Protein AF-A0A427U176-F1 (afdb_monomer_lite)

Foldseek 3Di:
DPDPPPLVVLLVVLVVLVVVVVDDPVVVVVCCVPPVQDPVNSVVVNPDDLVVSVVVCVVVVSCPNNVQSSCVVVLLDDDPVCLLQLQLPNDPVRCCVAPVDDPVSVVSNNVVHDYDPQSPDQAQDPVCVVVLQVLLCVQQNWDDQPPDPDIGRNLVSDHPVSLSVSCVVSVYHSNRSVVVSVVVVVRD

Radius of gyration: 23.86 Å; chains: 1; bounding box: 67×42×60 Å

Structure (mmCIF, N/CA/C/O backbone):
data_AF-A0A427U176-F1
#
_entry.id   AF-A0A427U176-F1
#
loop_
_atom_site.group_PDB
_atom_site.id
_atom_site.type_symbol
_atom_site.label_atom_id
_atom_site.label_alt_id
_atom_site.label_comp_id
_atom_site.label_asym_id
_atom_site.label_entity_id
_atom_site.label_seq_id
_atom_site.pdbx_PDB_ins_code
_atom_site.Cartn_x
_atom_site.Cartn_y
_atom_site.Cartn_z
_atom_site.occupancy
_atom_site.B_iso_or_equiv
_atom_site.auth_seq_id
_atom_site.auth_comp_id
_atom_site.auth_asym_id
_atom_site.auth_atom_id
_atom_site.pdbx_PDB_model_num
ATOM 1 N N . MET A 1 1 ? -39.854 -3.676 27.783 1.00 37.25 1 MET A N 1
ATOM 2 C CA . MET A 1 1 ? -38.501 -3.077 27.834 1.00 37.25 1 MET A CA 1
ATOM 3 C C . MET A 1 1 ? -37.756 -3.552 26.599 1.00 37.25 1 MET A C 1
ATOM 5 O O . MET A 1 1 ? -37.573 -4.757 26.470 1.00 37.25 1 MET A O 1
ATOM 9 N N . SER A 1 2 ? -37.446 -2.668 25.643 1.00 43.00 2 SER A N 1
ATOM 10 C CA . SER A 1 2 ? -36.648 -3.071 24.479 1.00 43.00 2 SER A CA 1
ATOM 11 C C . SER A 1 2 ? -35.235 -3.412 24.953 1.00 43.00 2 SER A C 1
ATOM 13 O O . SER A 1 2 ? -34.696 -2.737 25.831 1.00 43.00 2 SER A O 1
ATOM 15 N N . LYS A 1 3 ? -34.655 -4.497 24.424 1.00 46.19 3 LYS A N 1
ATOM 16 C CA . LYS A 1 3 ? -33.227 -4.784 24.596 1.00 46.19 3 LYS A CA 1
ATOM 17 C C . LYS A 1 3 ? -32.473 -3.552 24.107 1.00 46.19 3 LYS A C 1
ATOM 19 O O . LYS A 1 3 ? -32.551 -3.230 22.925 1.00 46.19 3 LYS A O 1
ATOM 24 N N . ILE A 1 4 ? -31.827 -2.839 25.024 1.00 50.31 4 ILE A N 1
ATOM 25 C CA . ILE A 1 4 ? -30.940 -1.742 24.660 1.00 50.31 4 ILE A CA 1
ATOM 26 C C . ILE A 1 4 ? -29.832 -2.363 23.820 1.00 50.31 4 ILE A C 1
ATOM 28 O O . ILE A 1 4 ? -29.164 -3.302 24.256 1.00 50.31 4 ILE A O 1
ATOM 32 N N . ASP A 1 5 ? -29.714 -1.885 22.589 1.00 63.50 5 ASP A N 1
ATOM 33 C CA . ASP A 1 5 ? -28.653 -2.288 21.688 1.00 63.50 5 ASP A CA 1
ATOM 34 C C . ASP A 1 5 ? -27.350 -1.658 22.192 1.00 63.50 5 ASP A C 1
ATOM 36 O O . ASP A 1 5 ? -27.123 -0.451 22.071 1.00 63.50 5 ASP A O 1
ATOM 40 N N . ILE A 1 6 ? -26.540 -2.490 22.843 1.00 53.56 6 ILE A N 1
ATOM 41 C CA . ILE A 1 6 ? -25.278 -2.114 23.484 1.00 53.56 6 ILE A CA 1
ATOM 42 C C . ILE A 1 6 ? -24.327 -1.465 22.465 1.00 53.56 6 ILE A C 1
ATOM 44 O O . ILE A 1 6 ? -23.603 -0.529 22.815 1.00 53.56 6 ILE A O 1
ATOM 48 N N . ASP A 1 7 ? -24.379 -1.885 21.195 1.00 51.97 7 ASP A N 1
ATOM 49 C CA . ASP A 1 7 ? -23.584 -1.288 20.119 1.00 51.97 7 ASP A CA 1
ATOM 50 C C . ASP A 1 7 ? -24.048 0.137 19.800 1.00 51.97 7 ASP A C 1
ATOM 52 O O . ASP A 1 7 ? -23.219 1.028 19.582 1.00 51.97 7 ASP A O 1
ATOM 56 N N . LEU A 1 8 ? -25.359 0.389 19.821 1.00 57.47 8 LEU A N 1
ATOM 57 C CA . LEU A 1 8 ? -25.933 1.715 19.588 1.00 57.47 8 LEU A CA 1
ATOM 58 C C . LEU A 1 8 ? -25.604 2.676 20.738 1.00 57.47 8 LEU A C 1
ATOM 60 O O . LEU A 1 8 ? -25.265 3.836 20.502 1.00 57.47 8 LEU A O 1
ATOM 64 N N . GLU A 1 9 ? -25.679 2.200 21.980 1.00 57.94 9 GLU A N 1
ATOM 65 C CA . GLU A 1 9 ? -25.367 2.991 23.172 1.00 57.94 9 GLU A CA 1
ATOM 66 C C . GLU A 1 9 ? -23.880 3.364 23.219 1.00 57.94 9 GLU A C 1
ATOM 68 O O . GLU A 1 9 ? -23.525 4.523 23.444 1.00 57.94 9 GLU A O 1
ATOM 73 N N . ILE A 1 10 ? -22.989 2.412 22.940 1.00 55.84 10 ILE A N 1
ATOM 74 C CA . ILE A 1 10 ? -21.546 2.662 22.959 1.00 55.84 10 ILE A CA 1
ATOM 75 C C . ILE A 1 10 ? -21.130 3.536 21.776 1.00 55.84 10 ILE A C 1
ATOM 77 O O . ILE A 1 10 ? -20.368 4.478 21.978 1.00 55.84 10 ILE A O 1
ATOM 81 N N . SER A 1 11 ? -21.680 3.319 20.577 1.00 54.06 11 SER A N 1
ATOM 82 C CA . SER A 1 11 ? -21.397 4.168 19.409 1.00 54.06 11 SER A CA 1
ATOM 83 C C . SER A 1 11 ? -21.870 5.606 19.612 1.00 54.06 11 SER A C 1
ATOM 85 O O . SER A 1 11 ? -21.139 6.539 19.282 1.00 54.06 11 SER A O 1
ATOM 87 N N . ARG A 1 12 ? -23.049 5.803 20.221 1.00 58.69 12 ARG A N 1
ATOM 88 C CA . ARG A 1 12 ? -23.537 7.133 20.615 1.00 58.69 12 ARG A CA 1
ATOM 89 C C . ARG A 1 12 ? -22.600 7.793 21.614 1.00 58.69 12 ARG A C 1
ATOM 91 O O . ARG A 1 12 ? -22.193 8.923 21.387 1.00 58.69 12 ARG A O 1
ATOM 98 N N . ASN A 1 13 ? -22.192 7.084 22.662 1.00 58.12 13 ASN A N 1
ATOM 99 C CA . ASN A 1 13 ? -21.266 7.620 23.659 1.00 58.12 13 ASN A CA 1
ATOM 100 C C . ASN A 1 13 ? -19.892 7.975 23.064 1.00 58.12 13 ASN A C 1
ATOM 102 O O . ASN A 1 13 ? -19.261 8.942 23.487 1.00 58.12 13 ASN A O 1
ATOM 106 N N . LEU A 1 14 ? -19.435 7.230 22.057 1.00 57.28 14 LEU A N 1
ATOM 107 C CA . LEU A 1 14 ? -18.157 7.466 21.391 1.00 57.28 14 LEU A CA 1
ATOM 108 C C . LEU A 1 14 ? -18.207 8.653 20.421 1.00 57.28 14 LEU A C 1
ATOM 110 O O . LEU A 1 14 ? -17.303 9.486 20.427 1.00 57.28 14 LEU A O 1
ATOM 114 N N . LEU A 1 15 ? -19.295 8.783 19.659 1.00 53.38 15 LEU A N 1
ATOM 115 C CA . LEU A 1 15 ? -19.591 9.977 18.861 1.00 53.38 15 LEU A CA 1
ATOM 116 C C . LEU A 1 15 ? -19.680 11.216 19.753 1.00 53.38 15 LEU A C 1
ATOM 118 O O . LEU A 1 15 ? -19.023 12.217 19.490 1.00 53.38 15 LEU A O 1
ATOM 122 N N . MET A 1 16 ? -20.406 11.126 20.862 1.00 55.81 16 MET A N 1
ATOM 123 C CA . MET A 1 16 ? -20.550 12.202 21.845 1.00 55.81 16 MET A CA 1
ATOM 124 C C . MET A 1 16 ? -19.210 12.644 22.428 1.00 55.81 16 MET A C 1
ATOM 126 O O . MET A 1 16 ? -18.979 13.835 22.570 1.00 55.81 16 MET A O 1
ATOM 130 N N . LYS A 1 17 ? -18.290 11.705 22.665 1.00 55.84 17 LYS A N 1
ATOM 131 C CA . LYS A 1 17 ? -16.917 11.969 23.110 1.00 55.84 17 LYS A CA 1
ATOM 132 C C . LYS A 1 17 ? -16.096 12.738 22.074 1.00 55.84 17 LYS A C 1
ATOM 134 O O . LYS A 1 17 ? -15.429 13.711 22.408 1.00 55.84 17 LYS A O 1
ATOM 139 N N . ILE A 1 18 ? -16.149 12.306 20.814 1.00 50.09 18 ILE A N 1
ATOM 140 C CA . ILE A 1 18 ? -15.457 12.970 19.698 1.00 50.09 18 ILE A CA 1
ATOM 141 C C . ILE A 1 18 ? -16.016 14.382 19.507 1.00 50.09 18 ILE A C 1
ATOM 143 O O . ILE A 1 18 ? -15.267 15.335 19.295 1.00 50.09 18 ILE A O 1
ATOM 147 N N . THR A 1 19 ? -17.329 14.530 19.671 1.00 44.75 19 THR A N 1
ATOM 148 C CA . THR A 1 19 ? -17.991 15.828 19.578 1.00 44.75 19 THR A CA 1
ATOM 149 C C . THR A 1 19 ? -17.676 16.687 20.819 1.00 44.75 19 THR A C 1
ATOM 151 O O . THR A 1 19 ? -17.357 17.852 20.666 1.00 44.75 19 THR A O 1
ATOM 154 N N . GLU A 1 20 ? -17.603 16.147 22.041 1.00 51.69 20 GLU A N 1
ATOM 155 C CA . GLU A 1 20 ? -17.219 16.876 23.272 1.00 51.69 20 GLU A CA 1
ATOM 156 C C . GLU A 1 20 ? -15.793 17.441 23.252 1.00 51.69 20 GLU A C 1
ATOM 158 O O . GLU A 1 20 ? -15.540 18.481 23.869 1.00 51.69 20 GLU A O 1
ATOM 163 N N . MET A 1 21 ? -14.869 16.767 22.561 1.00 49.75 21 MET A N 1
ATOM 164 C CA . MET A 1 21 ? -13.524 17.291 22.285 1.00 49.75 21 MET A CA 1
ATOM 165 C C . MET A 1 21 ? -13.544 18.461 21.284 1.00 49.75 21 MET A C 1
ATOM 167 O O . MET A 1 21 ? -12.533 19.137 21.121 1.00 49.75 21 MET A O 1
ATOM 171 N N . SER A 1 22 ? -14.690 18.701 20.639 1.00 45.78 22 SER A N 1
ATOM 172 C CA . SER A 1 22 ? -14.887 19.640 19.531 1.00 45.78 22 SER A CA 1
ATOM 173 C C . SER A 1 22 ? -15.959 20.715 19.803 1.00 45.78 22 SER A C 1
ATOM 175 O O . SER A 1 22 ? -16.142 21.592 18.963 1.00 45.78 22 SER A O 1
ATOM 177 N N . ILE A 1 23 ? -16.687 20.672 20.933 1.00 48.38 23 ILE A N 1
ATOM 178 C CA . ILE A 1 23 ? -17.855 21.536 21.200 1.00 48.38 23 ILE A CA 1
ATOM 179 C C . ILE A 1 23 ? -17.647 22.483 22.406 1.00 48.38 23 ILE A C 1
ATOM 181 O O . ILE A 1 23 ? -16.945 22.166 23.369 1.00 48.38 23 ILE A O 1
ATOM 185 N N . SER A 1 24 ? -18.322 23.642 22.358 1.00 50.84 24 SER A N 1
ATOM 186 C CA . SER A 1 24 ? -18.466 24.624 23.437 1.00 50.84 24 SER A CA 1
ATOM 187 C C . SER A 1 24 ? -19.071 24.064 24.748 1.00 50.84 24 SER A C 1
ATOM 189 O O . SER A 1 24 ? -19.791 23.059 24.746 1.00 50.84 24 SER A O 1
ATOM 191 N N . PRO A 1 25 ? -18.820 24.721 25.898 1.00 53.19 25 PRO A N 1
ATOM 192 C CA . PRO A 1 25 ? -19.316 24.294 27.209 1.00 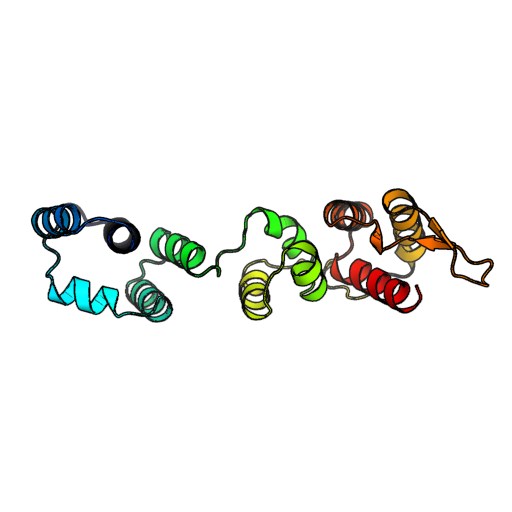53.19 25 PRO A CA 1
ATOM 193 C C . PRO A 1 25 ? -20.844 24.165 27.328 1.00 53.19 25 PRO A C 1
ATOM 195 O O . PRO A 1 25 ? -21.307 23.316 28.089 1.00 53.19 25 PRO A O 1
ATOM 198 N N . GLU A 1 26 ? -21.634 24.955 26.590 1.00 50.34 26 GLU A N 1
ATOM 199 C CA . GLU A 1 26 ? -23.101 24.937 26.723 1.00 50.34 26 GLU A CA 1
ATOM 200 C C . GLU A 1 26 ? -23.723 23.634 26.202 1.00 50.34 26 GLU A C 1
ATOM 202 O O . GLU A 1 26 ? -24.583 23.035 26.846 1.00 50.34 26 GLU A O 1
ATOM 207 N N . HIS A 1 27 ? -23.246 23.137 25.063 1.00 51.12 27 HIS A N 1
ATOM 208 C CA . HIS A 1 27 ? -23.729 21.877 24.495 1.00 51.12 27 HIS A CA 1
ATOM 209 C C . HIS A 1 27 ? -23.279 20.660 25.312 1.00 51.12 27 HIS A C 1
ATOM 211 O O . HIS A 1 27 ? -23.993 19.663 25.363 1.00 51.12 27 HIS A O 1
ATOM 217 N N . ARG A 1 28 ? -22.124 20.737 25.991 1.00 54.22 28 ARG A N 1
ATOM 218 C CA . ARG A 1 28 ? -21.668 19.686 26.915 1.00 54.22 28 ARG A CA 1
ATOM 219 C C . ARG A 1 28 ? -22.677 19.465 28.046 1.00 54.22 28 ARG A C 1
ATOM 221 O O . ARG A 1 28 ? -22.964 18.325 28.397 1.00 54.22 28 ARG A O 1
ATOM 228 N N . GLN A 1 29 ? -23.246 20.545 28.581 1.00 57.50 29 GLN A N 1
ATOM 229 C CA . GLN A 1 29 ? -24.237 20.468 29.653 1.00 57.50 29 GLN A CA 1
ATOM 230 C C . GLN A 1 29 ? -25.568 19.868 29.168 1.00 57.50 29 GLN A C 1
ATOM 232 O O . GLN A 1 29 ? -26.102 18.974 29.818 1.00 57.50 29 GLN A O 1
ATOM 237 N N . ALA A 1 30 ? -26.043 20.259 27.980 1.00 55.44 30 ALA A N 1
ATOM 238 C CA . ALA A 1 30 ? -27.275 19.714 27.397 1.00 55.44 30 ALA A CA 1
ATOM 239 C C . ALA A 1 30 ? -27.222 18.185 27.189 1.00 55.44 30 ALA A C 1
ATOM 241 O O . ALA A 1 30 ? -28.217 17.482 27.356 1.00 55.44 30 ALA A O 1
ATOM 242 N N . LEU A 1 31 ? -26.043 17.658 26.858 1.00 50.44 31 LEU A N 1
ATOM 243 C CA . LEU A 1 31 ? -25.813 16.230 26.655 1.00 50.44 31 LEU A CA 1
ATOM 244 C C . LEU A 1 31 ? -25.773 15.428 27.971 1.00 50.44 31 LEU A C 1
ATOM 246 O O . LEU A 1 31 ? -26.271 14.302 28.014 1.00 50.44 31 LEU A O 1
ATOM 250 N N . ILE A 1 32 ? -25.230 16.008 29.049 1.00 53.81 32 ILE A N 1
ATOM 251 C CA . ILE A 1 32 ? -25.273 15.430 30.406 1.00 53.81 32 ILE A CA 1
ATOM 252 C C . ILE A 1 32 ? -26.724 15.268 30.864 1.00 53.81 32 ILE A C 1
ATOM 254 O O . ILE A 1 32 ? -27.112 14.194 31.334 1.00 53.81 32 ILE A O 1
ATOM 258 N N . ASP A 1 33 ? -27.525 16.314 30.667 1.00 58.38 33 ASP A N 1
ATOM 259 C CA . ASP A 1 33 ? -28.911 16.369 31.128 1.00 58.38 33 ASP A CA 1
ATOM 260 C C . ASP A 1 33 ? -29.818 15.406 30.339 1.00 58.38 33 ASP A C 1
ATOM 262 O O . ASP A 1 33 ? -30.729 14.800 30.901 1.00 58.38 33 ASP A O 1
ATOM 266 N N . GLN A 1 34 ? -29.545 15.210 29.044 1.00 46.38 34 GLN A N 1
ATOM 267 C CA . GLN A 1 34 ? -30.386 14.401 28.156 1.00 46.38 34 GLN A CA 1
ATOM 268 C C . GLN A 1 34 ? -30.100 12.888 28.222 1.00 46.38 34 GLN A C 1
ATOM 270 O O . GLN A 1 34 ? -31.000 12.089 27.959 1.00 46.38 34 GLN A O 1
ATOM 275 N N . TYR A 1 35 ? -28.876 12.477 28.576 1.00 46.53 35 TYR A N 1
ATOM 276 C CA . TYR A 1 35 ? -28.447 11.069 28.514 1.00 46.53 35 TYR A CA 1
ATOM 277 C C . TYR A 1 35 ? -28.042 10.463 29.867 1.00 46.53 35 TYR A C 1
ATOM 279 O O . TYR A 1 35 ? -27.691 9.285 29.927 1.00 46.53 35 TYR A O 1
ATOM 287 N N . GLY A 1 36 ? -28.096 11.230 30.962 1.00 46.72 36 GLY A N 1
ATOM 288 C CA . GLY A 1 36 ? -27.866 10.715 32.319 1.00 46.72 36 GLY A CA 1
ATOM 289 C C . GLY A 1 36 ? -26.432 10.237 32.582 1.00 46.72 36 GLY A C 1
ATOM 290 O O . GLY A 1 36 ? -26.191 9.439 33.492 1.00 46.72 36 GLY A O 1
ATOM 291 N N . VAL A 1 37 ? -25.461 10.696 31.789 1.00 50.72 37 VAL A N 1
ATOM 292 C CA . VAL A 1 37 ? -24.052 10.323 31.950 1.00 50.72 37 VAL A CA 1
ATOM 293 C C . VAL A 1 37 ? -23.421 11.219 33.012 1.00 50.72 37 VAL A C 1
ATOM 295 O O . VAL A 1 37 ? -23.347 12.435 32.854 1.00 50.72 37 VAL A O 1
ATOM 298 N N . SER A 1 38 ? -22.951 10.630 34.116 1.00 51.50 38 SER A N 1
ATOM 299 C CA . SER A 1 38 ? -22.422 11.429 35.224 1.00 51.50 38 SER A CA 1
ATOM 300 C C . SER A 1 38 ? -21.130 12.180 34.839 1.00 51.50 38 SER A C 1
ATOM 302 O O . SER A 1 38 ? -20.271 11.623 34.143 1.00 51.50 38 SER A O 1
ATOM 304 N N . PRO A 1 39 ? -20.910 13.409 35.353 1.00 51.62 39 PRO A N 1
ATOM 305 C CA . PRO A 1 39 ? -19.715 14.206 35.050 1.00 51.62 39 PRO A CA 1
ATOM 306 C C . PRO A 1 39 ? -18.393 13.515 35.411 1.00 51.62 39 PRO A C 1
ATOM 308 O O . PRO A 1 39 ? -17.368 13.734 34.769 1.00 51.62 39 PRO A O 1
ATOM 311 N N . GLN A 1 40 ? -18.403 12.671 36.446 1.00 53.97 40 GLN A N 1
AT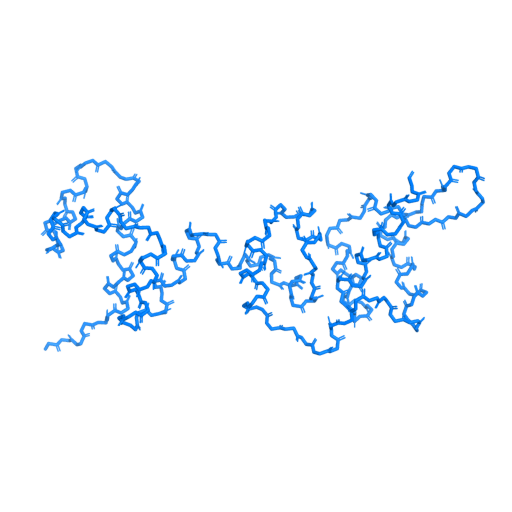OM 312 C CA . GLN A 1 40 ? -17.243 11.879 36.864 1.00 53.97 40 GLN A CA 1
ATOM 313 C C . GLN A 1 40 ? -16.907 10.798 35.834 1.00 53.97 40 GLN A C 1
ATOM 315 O O . GLN A 1 40 ? -15.736 10.571 35.540 1.00 53.97 40 GLN A O 1
ATOM 320 N N . ARG A 1 41 ? -17.931 10.173 35.243 1.00 54.75 41 ARG A N 1
ATOM 321 C CA . ARG A 1 41 ? -17.774 9.157 34.201 1.00 54.75 41 ARG A CA 1
ATOM 322 C C . ARG A 1 41 ? -17.293 9.782 32.895 1.00 54.75 41 ARG A C 1
ATOM 324 O O . ARG A 1 41 ? -16.396 9.227 32.273 1.00 54.75 41 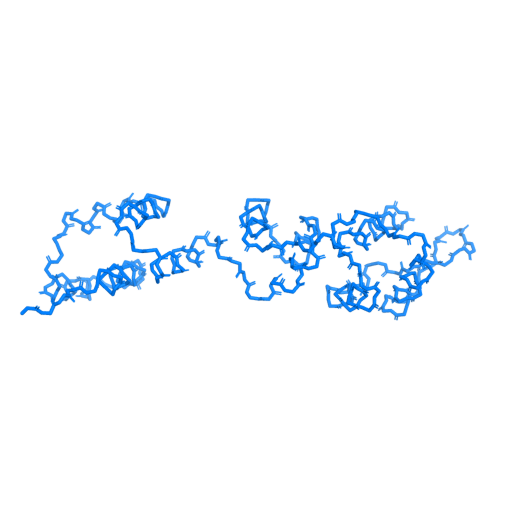ARG A O 1
ATOM 331 N N . LEU A 1 42 ? -17.784 10.975 32.553 1.00 49.19 42 LEU A N 1
ATOM 332 C CA . LEU A 1 42 ? -17.288 11.764 31.420 1.00 49.19 42 LEU A CA 1
ATOM 333 C C . LEU A 1 42 ? -15.831 12.195 31.598 1.00 49.19 42 LEU A C 1
ATOM 335 O O . LEU A 1 42 ? -15.038 11.994 30.687 1.00 49.19 42 LEU A O 1
ATOM 339 N N . ARG A 1 43 ? -15.436 12.708 32.774 1.00 51.66 43 ARG A N 1
ATOM 340 C CA . ARG A 1 43 ? -14.029 13.057 33.060 1.00 51.66 43 ARG A CA 1
ATOM 341 C C . ARG A 1 43 ? -13.112 11.844 33.044 1.00 51.66 43 ARG A C 1
ATOM 343 O O . ARG A 1 43 ? -12.041 11.907 32.450 1.00 51.66 43 ARG A O 1
ATOM 350 N N . HIS A 1 44 ? -13.539 10.742 33.662 1.00 57.06 44 HIS A N 1
ATOM 351 C CA . HIS A 1 44 ? -12.785 9.497 33.634 1.00 57.06 44 HIS A CA 1
ATOM 352 C C . HIS A 1 44 ? -12.593 9.036 32.193 1.00 57.06 44 HIS A C 1
ATOM 354 O O . HIS A 1 44 ? -11.464 8.837 31.764 1.00 57.06 44 HIS A O 1
ATOM 360 N N . MET A 1 45 ? -13.665 9.003 31.402 1.00 48.41 45 MET A N 1
ATOM 361 C CA . MET A 1 45 ? -13.578 8.681 29.986 1.00 48.41 45 MET A CA 1
ATOM 362 C C . MET A 1 45 ? -12.687 9.682 29.237 1.00 48.41 45 MET A C 1
ATOM 364 O O . MET A 1 45 ? -11.884 9.249 28.420 1.00 48.41 45 MET A O 1
ATOM 368 N N . ALA A 1 46 ? -12.781 10.992 29.478 1.00 48.97 46 ALA A N 1
ATOM 369 C CA . ALA A 1 46 ? -11.957 12.022 28.829 1.00 48.97 46 ALA A CA 1
ATOM 370 C C . ALA A 1 46 ? -10.459 11.864 29.127 1.00 48.97 46 ALA A C 1
ATOM 372 O O . ALA A 1 46 ? -9.634 12.227 28.297 1.00 48.97 46 ALA A O 1
ATOM 373 N N . SER A 1 47 ? -10.121 11.274 30.274 1.00 58.59 47 SER A N 1
ATOM 374 C CA . SER A 1 47 ? -8.746 10.924 30.642 1.00 58.59 47 SER A CA 1
ATOM 375 C C . SER A 1 47 ? -8.254 9.588 30.073 1.00 58.59 47 SER A C 1
ATOM 377 O O . SER A 1 47 ? -7.067 9.295 30.176 1.00 58.59 47 SER A O 1
ATOM 379 N N . MET A 1 48 ? -9.134 8.772 29.481 1.00 58.41 48 MET A N 1
ATOM 380 C CA . MET A 1 48 ? -8.749 7.483 28.903 1.00 58.41 48 MET A CA 1
ATOM 381 C C . MET A 1 48 ? -8.032 7.681 27.576 1.00 58.41 48 MET A C 1
ATOM 383 O O . MET A 1 48 ? -8.524 8.387 26.690 1.00 58.41 48 MET A O 1
ATOM 387 N N . SER A 1 49 ? -6.904 6.993 27.409 1.00 59.69 49 SER A N 1
ATOM 388 C CA . SER A 1 49 ? -6.274 6.905 26.104 1.00 59.69 49 SER A CA 1
ATOM 389 C C . SER A 1 49 ? -7.198 6.146 25.156 1.00 59.69 49 SER A C 1
ATOM 391 O O . SER A 1 49 ? -8.013 5.309 25.551 1.00 59.69 49 SER A O 1
ATOM 393 N N . ALA A 1 50 ? -7.067 6.403 23.865 1.00 57.16 50 ALA A N 1
ATOM 394 C CA . ALA A 1 50 ? -7.882 5.704 22.887 1.00 57.16 50 ALA A CA 1
ATOM 395 C C . ALA A 1 50 ? -7.578 4.184 22.825 1.00 57.16 50 ALA A C 1
ATOM 397 O O . ALA A 1 50 ? -8.427 3.421 22.368 1.00 57.16 50 ALA A O 1
ATOM 398 N N . ALA A 1 51 ? -6.439 3.727 23.370 1.00 60.16 51 ALA A N 1
ATOM 399 C CA . ALA A 1 51 ? -6.172 2.308 23.621 1.00 60.16 51 ALA A CA 1
ATOM 400 C C . ALA A 1 51 ? -7.066 1.739 24.740 1.00 60.16 51 ALA A C 1
ATOM 402 O O . ALA A 1 51 ? -7.676 0.687 24.553 1.00 60.16 51 ALA A O 1
ATOM 403 N N . ASP A 1 52 ? -7.231 2.470 25.845 1.00 64.44 52 ASP A N 1
ATOM 404 C CA . ASP A 1 52 ? -8.080 2.053 26.969 1.00 64.44 52 ASP A CA 1
ATOM 405 C C . ASP A 1 52 ? -9.564 2.010 26.569 1.00 64.44 52 ASP A C 1
ATOM 407 O O . ASP A 1 52 ? -10.330 1.159 27.022 1.00 64.44 52 ASP A O 1
ATOM 411 N N . ILE A 1 53 ? -9.991 2.917 25.682 1.00 60.09 53 ILE A N 1
ATOM 412 C CA . ILE A 1 53 ? -11.360 2.923 25.144 1.00 60.09 53 ILE A CA 1
ATOM 413 C C . ILE A 1 53 ? -11.588 1.702 24.236 1.00 60.09 53 ILE A C 1
ATOM 415 O O . ILE A 1 53 ? -12.657 1.093 24.278 1.00 60.09 53 ILE A O 1
ATOM 419 N N . LEU A 1 54 ? -10.576 1.298 23.463 1.00 59.28 54 LEU A N 1
ATOM 420 C CA . LEU A 1 54 ? -10.589 0.074 22.654 1.00 59.28 54 LEU A CA 1
ATOM 421 C C . LEU A 1 54 ? -10.695 -1.182 23.526 1.00 59.28 54 LEU A C 1
ATOM 423 O O . LEU A 1 54 ? -11.453 -2.097 23.207 1.00 59.28 54 LEU A O 1
ATOM 427 N N . GLU A 1 55 ? -9.967 -1.223 24.637 1.00 64.44 55 GLU A N 1
ATOM 428 C CA . GLU A 1 55 ? -10.015 -2.329 25.593 1.00 64.44 55 GLU A CA 1
ATOM 429 C C . GLU A 1 55 ? -11.359 -2.390 26.334 1.00 64.44 55 GLU A C 1
ATOM 431 O O . GLU A 1 55 ? -11.942 -3.465 26.511 1.00 64.44 55 GLU A O 1
ATOM 436 N N . MET A 1 56 ? -11.942 -1.232 26.654 1.00 62.12 56 MET A N 1
ATOM 437 C CA . MET A 1 56 ? -13.303 -1.155 27.181 1.00 62.12 56 MET A CA 1
ATOM 438 C C . MET A 1 56 ? -14.348 -1.631 26.157 1.00 62.12 56 MET A C 1
ATOM 440 O O . MET A 1 56 ? -15.259 -2.378 26.512 1.00 62.12 56 MET A O 1
ATOM 444 N N . ALA A 1 57 ? -14.216 -1.249 24.882 1.00 58.16 57 ALA A N 1
ATOM 445 C CA . ALA A 1 57 ? -15.113 -1.708 23.820 1.00 58.16 57 ALA A CA 1
ATOM 446 C C . ALA A 1 57 ? -15.003 -3.229 23.605 1.00 58.16 57 ALA A C 1
ATOM 448 O O . ALA A 1 57 ? -16.019 -3.916 23.481 1.00 58.16 57 ALA A O 1
ATOM 449 N N . ARG A 1 58 ? -13.778 -3.776 23.645 1.00 60.03 58 ARG A N 1
ATOM 450 C CA . ARG A 1 58 ? -13.520 -5.224 23.562 1.00 60.03 58 ARG A CA 1
ATOM 451 C C . ARG A 1 58 ? -14.121 -5.991 24.735 1.00 60.03 58 ARG A C 1
ATOM 453 O O . ARG A 1 58 ? -14.812 -6.979 24.499 1.00 60.03 58 ARG A O 1
ATOM 460 N N . SER A 1 59 ? -13.897 -5.534 25.969 1.00 64.62 59 SER A N 1
ATOM 461 C CA . SER A 1 59 ? -14.404 -6.192 27.187 1.00 64.62 59 SER A CA 1
ATOM 462 C C . SER A 1 59 ? -15.933 -6.182 27.294 1.00 64.62 59 SER A C 1
ATOM 464 O O . SER A 1 59 ? -16.503 -7.024 27.983 1.00 64.62 59 SER A O 1
ATOM 466 N N . ARG A 1 60 ? -16.606 -5.274 26.576 1.00 59.12 60 ARG A N 1
ATOM 467 C CA . ARG A 1 60 ? -18.073 -5.151 26.536 1.00 59.12 60 ARG A CA 1
ATOM 468 C C . ARG A 1 60 ? -18.727 -5.727 25.277 1.00 59.12 60 ARG A C 1
ATOM 470 O O . ARG A 1 60 ? -19.916 -5.513 25.084 1.00 59.12 60 ARG A O 1
ATOM 477 N N . GLN A 1 61 ? -17.971 -6.442 24.438 1.00 58.97 61 GLN A N 1
ATOM 478 C CA . GLN A 1 61 ? -18.444 -7.031 23.172 1.00 58.97 61 GLN A CA 1
ATOM 479 C C . GLN A 1 61 ? -19.043 -6.021 22.172 1.00 58.97 61 GLN A C 1
ATOM 481 O O . GLN A 1 61 ? -19.716 -6.418 21.229 1.00 58.97 61 GLN A O 1
ATOM 486 N N . ALA A 1 62 ? -18.740 -4.728 22.316 1.00 53.75 62 ALA A N 1
ATOM 487 C CA . ALA A 1 62 ? -19.271 -3.664 21.467 1.00 53.75 62 ALA A CA 1
ATOM 488 C C . ALA A 1 62 ? -18.352 -3.381 20.271 1.00 53.75 62 ALA A C 1
ATOM 490 O O . ALA A 1 62 ? -17.818 -2.283 20.087 1.00 53.75 62 ALA A O 1
ATOM 491 N N . GLN A 1 63 ? -18.035 -4.444 19.533 1.00 56.22 63 GLN A N 1
ATOM 492 C CA . GLN A 1 63 ? -16.922 -4.465 18.583 1.00 56.22 63 GLN A CA 1
ATOM 493 C C . GLN A 1 63 ? -17.299 -3.937 17.192 1.00 56.22 63 GLN A C 1
ATOM 495 O O . GLN A 1 63 ? -16.409 -3.692 16.385 1.00 56.22 63 GLN A O 1
ATOM 500 N N . GLY A 1 64 ? -18.587 -3.740 16.893 1.00 57.53 64 GLY A N 1
ATOM 501 C CA . GLY A 1 64 ? -19.043 -3.429 15.536 1.00 57.53 64 GLY A CA 1
ATOM 502 C C . GLY A 1 64 ? -18.766 -1.987 15.102 1.00 57.53 64 GLY A C 1
ATOM 503 O O . GLY A 1 64 ? -17.901 -1.716 14.268 1.00 57.53 64 GLY A O 1
ATOM 504 N N . ALA A 1 65 ? -19.533 -1.042 15.641 1.00 53.06 65 ALA A N 1
ATOM 505 C CA . ALA A 1 65 ? -19.501 0.354 15.200 1.00 53.06 65 ALA A CA 1
ATOM 506 C C . ALA A 1 65 ? -18.506 1.216 16.001 1.00 53.06 65 ALA A C 1
ATOM 508 O O . ALA A 1 65 ? -17.801 2.045 15.424 1.00 53.06 65 ALA A O 1
ATOM 509 N N . ALA A 1 66 ? -18.356 0.958 17.303 1.00 52.34 66 ALA A N 1
ATOM 510 C CA . ALA A 1 66 ? -17.424 1.679 18.170 1.00 52.34 66 ALA A CA 1
ATOM 511 C C . ALA A 1 66 ? -15.952 1.439 17.795 1.00 52.34 66 ALA A C 1
ATOM 513 O O . ALA A 1 66 ? -15.157 2.379 17.788 1.00 52.34 66 ALA A O 1
ATOM 514 N N . ALA A 1 67 ? -15.592 0.206 17.420 1.00 56.88 67 ALA A N 1
ATOM 515 C CA . ALA A 1 67 ? -14.238 -0.114 16.977 1.00 56.88 67 ALA A CA 1
ATOM 516 C C . ALA A 1 67 ? -13.884 0.608 15.670 1.00 56.88 67 ALA A C 1
ATOM 518 O O . ALA A 1 67 ? -12.814 1.193 15.589 1.00 56.88 67 ALA A O 1
ATOM 519 N N . LYS A 1 68 ? -14.790 0.652 14.681 1.00 55.56 68 LYS A N 1
ATOM 520 C CA . LYS A 1 68 ? -14.548 1.359 13.408 1.00 55.56 68 LYS A CA 1
ATOM 521 C C . LYS A 1 68 ? -14.305 2.856 13.609 1.00 55.56 68 LYS A C 1
ATOM 523 O O . LYS A 1 68 ? -13.367 3.402 13.036 1.00 55.56 68 LYS A O 1
ATOM 528 N N . ILE A 1 69 ? -15.111 3.500 14.454 1.00 53.53 69 ILE A N 1
ATOM 529 C CA . ILE A 1 69 ? -14.969 4.926 14.778 1.00 53.53 69 ILE A CA 1
ATOM 530 C C . ILE A 1 69 ? -13.644 5.178 15.516 1.00 53.53 69 ILE A C 1
ATOM 532 O O . ILE A 1 69 ? -12.887 6.071 15.144 1.00 53.53 69 ILE A O 1
ATOM 536 N N . LEU A 1 70 ? -13.317 4.358 16.522 1.00 53.50 70 LEU A N 1
ATOM 537 C CA . LEU A 1 70 ? -12.045 4.458 17.244 1.00 53.50 70 LEU A CA 1
ATOM 538 C C . LEU A 1 70 ? -10.844 4.237 16.332 1.00 53.50 70 LEU A C 1
ATOM 540 O O . LEU A 1 70 ? -9.859 4.953 16.447 1.00 53.50 70 LEU A O 1
ATOM 544 N N . GLU A 1 71 ? -10.916 3.260 15.434 1.00 57.34 71 GLU A N 1
ATOM 545 C CA . GLU A 1 71 ? -9.853 2.965 14.482 1.00 57.34 71 GLU A CA 1
ATOM 546 C C . GLU A 1 71 ? -9.605 4.130 13.524 1.00 57.34 71 GLU A C 1
ATOM 548 O O . GLU A 1 71 ? -8.451 4.450 13.233 1.00 57.34 71 GLU A O 1
ATOM 553 N N . GLN A 1 72 ? -10.667 4.798 13.071 1.00 55.12 72 GLN A N 1
ATOM 554 C CA . GLN A 1 72 ? -10.561 6.012 12.264 1.00 55.12 72 GLN A CA 1
ATOM 555 C C . GLN A 1 72 ? -9.920 7.154 13.063 1.00 55.12 72 GLN A C 1
ATOM 557 O O . GLN A 1 72 ? -8.967 7.766 12.586 1.00 55.12 72 GLN A O 1
ATOM 562 N N . CYS A 1 73 ? -10.356 7.390 14.305 1.00 49.91 73 CYS A N 1
ATOM 563 C CA . CYS A 1 73 ? -9.784 8.430 15.170 1.00 49.91 73 CYS A CA 1
ATOM 564 C C . CYS A 1 73 ? -8.330 8.156 15.585 1.00 49.91 73 CYS A C 1
ATOM 566 O O . CYS A 1 73 ? -7.551 9.086 15.773 1.00 49.91 73 CYS A O 1
ATOM 568 N N . LEU A 1 74 ? -7.955 6.886 15.733 1.00 53.12 74 LEU A N 1
ATOM 569 C CA . LEU A 1 74 ? -6.605 6.447 16.092 1.00 53.12 74 LEU A CA 1
ATOM 570 C C . LEU A 1 74 ? -5.657 6.324 14.897 1.00 53.12 74 LEU A C 1
ATOM 572 O O . LEU A 1 74 ? -4.476 6.025 15.089 1.00 53.12 74 LEU A O 1
ATOM 576 N N . GLY A 1 75 ? -6.166 6.484 13.673 1.00 53.59 75 GLY A N 1
ATOM 577 C CA . GLY A 1 75 ? -5.407 6.238 12.449 1.00 53.59 75 GLY A CA 1
ATOM 578 C C . GLY A 1 75 ? -4.977 4.775 12.276 1.00 53.59 75 GLY A C 1
ATOM 579 O O . GLY A 1 75 ? -3.994 4.504 11.589 1.00 53.59 75 GLY A O 1
ATOM 580 N N . THR A 1 76 ? -5.672 3.833 12.922 1.00 66.50 76 THR A N 1
ATOM 581 C CA . THR A 1 76 ? -5.435 2.382 12.814 1.00 66.50 76 THR A CA 1
ATOM 582 C C . THR A 1 76 ? -6.428 1.692 11.879 1.00 66.50 76 THR A C 1
ATOM 584 O O . THR A 1 76 ? -6.224 0.525 11.527 1.00 66.50 76 THR A O 1
ATOM 587 N N . ALA A 1 77 ? -7.485 2.392 11.454 1.00 70.75 77 ALA A N 1
ATOM 588 C CA . ALA A 1 77 ? -8.333 1.989 10.337 1.00 70.75 77 ALA A CA 1
ATOM 589 C C . ALA A 1 77 ? -7.499 1.983 9.056 1.00 70.75 77 ALA A C 1
ATOM 591 O O . ALA A 1 77 ? -6.660 2.864 8.865 1.00 70.75 77 ALA A O 1
ATOM 592 N N . VAL A 1 78 ? -7.726 0.995 8.193 1.00 83.81 78 VAL A N 1
ATOM 593 C CA . VAL A 1 78 ? -7.122 0.974 6.858 1.00 83.81 78 VAL A CA 1
ATOM 594 C C . VAL A 1 78 ? -7.848 2.021 6.009 1.00 83.81 78 VAL A C 1
ATOM 596 O O . VAL A 1 78 ? -9.062 1.895 5.837 1.00 83.81 78 VAL A O 1
ATOM 599 N N . PRO A 1 79 ? -7.161 3.056 5.496 1.00 83.19 79 PRO A N 1
ATOM 600 C CA . PRO A 1 79 ? -7.749 3.968 4.522 1.00 83.19 79 PRO A CA 1
ATOM 601 C C . PRO A 1 79 ? -8.232 3.180 3.302 1.00 83.19 79 PRO A C 1
ATOM 603 O O . PRO A 1 79 ? -7.501 2.329 2.795 1.00 83.19 79 PRO A O 1
ATOM 606 N N . SER A 1 80 ? -9.443 3.459 2.820 1.00 85.12 80 SER A N 1
ATOM 607 C CA . SER A 1 80 ? -10.036 2.740 1.681 1.00 85.12 80 SER A CA 1
ATOM 608 C C . SER A 1 80 ? -9.160 2.807 0.429 1.00 85.12 80 SER A C 1
ATOM 610 O O . SER A 1 80 ? -9.043 1.822 -0.291 1.00 85.12 80 SER A O 1
ATOM 612 N N . GLU A 1 81 ? -8.481 3.933 0.212 1.00 88.56 81 GLU A N 1
ATOM 613 C CA . GLU A 1 81 ? -7.532 4.114 -0.890 1.00 88.56 81 GLU A CA 1
ATOM 614 C C . GLU A 1 81 ? -6.316 3.178 -0.818 1.00 88.56 81 GLU A C 1
ATOM 616 O O . GLU A 1 81 ? -5.736 2.873 -1.853 1.00 88.56 81 GLU A O 1
ATOM 621 N N . LEU A 1 82 ? -5.933 2.700 0.373 1.00 92.50 82 LEU A N 1
ATOM 622 C CA . LEU A 1 82 ? -4.778 1.815 0.553 1.00 92.50 82 LEU A CA 1
ATOM 623 C C . LEU A 1 82 ? -5.117 0.341 0.348 1.00 92.50 82 LEU A C 1
ATOM 625 O O . LEU A 1 82 ? -4.202 -0.457 0.148 1.00 92.50 82 LEU A O 1
ATOM 629 N N . VAL A 1 83 ? -6.401 -0.023 0.394 1.00 93.94 83 VAL A N 1
ATOM 630 C CA . VAL A 1 83 ? -6.846 -1.422 0.316 1.00 93.94 83 VAL A CA 1
ATOM 631 C C . VAL A 1 83 ? -6.317 -2.124 -0.943 1.00 93.94 83 VAL A C 1
ATOM 633 O O . VAL A 1 83 ? -5.626 -3.126 -0.765 1.00 93.94 83 VAL A O 1
ATOM 636 N N . PRO A 1 84 ? -6.466 -1.576 -2.171 1.00 95.62 84 PRO A N 1
ATOM 637 C CA . PRO A 1 84 ? -5.986 -2.250 -3.385 1.00 95.62 84 PRO A CA 1
ATOM 638 C C . PRO A 1 84 ? -4.473 -2.506 -3.380 1.00 95.62 84 PRO A C 1
ATOM 640 O O . PRO A 1 84 ? -3.983 -3.485 -3.936 1.00 95.62 84 PRO A O 1
ATOM 643 N N . TYR A 1 85 ? -3.708 -1.629 -2.728 1.00 97.44 85 TYR A N 1
ATOM 644 C CA . TYR A 1 85 ? -2.258 -1.757 -2.634 1.00 97.44 85 TYR A CA 1
ATOM 645 C C . TYR A 1 85 ? -1.858 -2.820 -1.610 1.00 97.44 85 TYR A C 1
ATOM 647 O O . TYR A 1 85 ? -0.937 -3.601 -1.845 1.00 97.44 85 TYR A O 1
ATOM 655 N N . LEU A 1 86 ? -2.531 -2.846 -0.459 1.00 96.00 86 LEU A N 1
ATOM 656 C CA . LEU A 1 86 ? -2.261 -3.813 0.602 1.00 96.00 86 LEU A CA 1
ATOM 657 C C . LEU A 1 86 ? -2.672 -5.233 0.195 1.00 96.00 86 LEU A C 1
ATOM 659 O O . LEU A 1 86 ? -1.941 -6.169 0.513 1.00 96.00 86 LEU A O 1
ATOM 663 N N . GLU A 1 87 ? -3.768 -5.385 -0.552 1.00 96.00 87 GLU A N 1
ATOM 664 C CA . GLU A 1 87 ? -4.205 -6.667 -1.128 1.00 96.00 87 GLU A CA 1
ATOM 665 C C . GLU A 1 87 ? -3.151 -7.242 -2.084 1.00 96.00 87 GLU A C 1
ATOM 667 O O . GLU A 1 87 ? -2.828 -8.427 -2.019 1.00 96.00 87 GLU A O 1
ATOM 672 N N . LEU A 1 88 ? -2.507 -6.382 -2.881 1.00 97.00 88 LEU A N 1
ATOM 673 C CA . LEU A 1 88 ? -1.368 -6.741 -3.733 1.00 97.00 88 LEU A CA 1
ATOM 674 C C . LEU A 1 88 ? -0.017 -6.722 -2.995 1.00 97.00 88 LEU A C 1
ATOM 676 O O . LEU A 1 88 ? 1.045 -6.598 -3.613 1.00 97.00 88 LEU A O 1
ATOM 680 N N . ASN A 1 89 ? -0.038 -6.851 -1.665 1.00 97.25 89 ASN A N 1
ATOM 681 C CA . ASN A 1 89 ? 1.140 -6.959 -0.806 1.00 97.25 89 ASN A CA 1
ATOM 682 C C . ASN A 1 89 ? 2.133 -5.795 -0.980 1.00 97.25 89 ASN A C 1
ATOM 684 O O . ASN A 1 89 ? 3.347 -5.989 -1.086 1.00 97.25 89 ASN A O 1
ATOM 688 N N . ALA A 1 90 ? 1.637 -4.557 -1.011 1.00 97.12 90 ALA A N 1
ATOM 689 C CA . ALA A 1 90 ? 2.489 -3.376 -0.940 1.00 97.12 90 ALA A CA 1
ATOM 690 C C . ALA A 1 90 ? 3.333 -3.380 0.340 1.00 97.12 90 ALA A C 1
ATOM 692 O O . ALA A 1 90 ? 2.844 -3.608 1.445 1.00 97.12 90 ALA A O 1
ATOM 693 N N . CYS A 1 91 ? 4.628 -3.092 0.207 1.00 95.88 91 CYS A N 1
ATOM 694 C CA . CYS A 1 91 ? 5.547 -3.104 1.338 1.00 95.88 91 CYS A CA 1
ATOM 695 C C . CYS A 1 91 ? 5.563 -1.763 2.091 1.00 95.88 91 CYS A C 1
ATOM 697 O O . CYS A 1 91 ? 5.187 -0.712 1.571 1.00 95.88 91 CYS A O 1
ATOM 699 N N . ARG A 1 92 ? 6.107 -1.771 3.316 1.00 95.38 92 ARG A N 1
ATOM 700 C CA . ARG A 1 92 ? 6.268 -0.559 4.142 1.00 95.38 92 ARG A CA 1
ATOM 701 C C . ARG A 1 92 ? 6.974 0.584 3.404 1.00 95.38 92 ARG A C 1
ATOM 703 O O . ARG A 1 92 ? 6.630 1.742 3.614 1.00 95.38 92 ARG A O 1
ATOM 710 N N . ALA A 1 93 ? 7.989 0.275 2.594 1.00 94.44 93 ALA A N 1
ATOM 711 C CA . ALA A 1 93 ? 8.761 1.291 1.880 1.00 94.44 93 ALA A CA 1
ATOM 712 C C . ALA A 1 93 ? 7.908 2.017 0.829 1.00 94.44 93 ALA A C 1
ATOM 714 O O . ALA A 1 93 ? 7.922 3.246 0.804 1.00 94.44 93 ALA A O 1
ATOM 715 N N . PHE A 1 94 ? 7.110 1.270 0.062 1.00 95.88 94 PHE A N 1
ATOM 716 C CA . PHE A 1 94 ? 6.138 1.806 -0.889 1.00 95.88 94 PHE A CA 1
ATOM 717 C C . PHE A 1 94 ? 5.089 2.686 -0.193 1.00 95.88 94 PHE A C 1
ATOM 719 O O . PHE A 1 94 ? 4.908 3.844 -0.565 1.00 95.88 94 PHE A O 1
ATOM 726 N N . ILE A 1 95 ? 4.463 2.174 0.876 1.00 95.81 95 ILE A N 1
ATOM 727 C CA . ILE A 1 95 ? 3.430 2.904 1.631 1.00 95.81 95 ILE A CA 1
ATOM 728 C C . ILE A 1 95 ? 3.984 4.205 2.221 1.00 95.81 95 ILE A C 1
ATOM 730 O O . ILE A 1 95 ? 3.355 5.256 2.130 1.00 95.81 95 ILE A O 1
ATOM 734 N N . ARG A 1 96 ? 5.193 4.164 2.786 1.00 93.38 96 ARG A N 1
ATOM 735 C CA . ARG A 1 96 ? 5.862 5.364 3.293 1.00 93.38 96 ARG A CA 1
ATOM 736 C C . ARG A 1 96 ? 6.162 6.365 2.175 1.00 93.38 96 ARG A C 1
ATOM 738 O O . ARG A 1 96 ? 6.035 7.560 2.407 1.00 93.38 96 ARG A O 1
ATOM 745 N N . HIS A 1 97 ? 6.592 5.892 1.005 1.00 92.12 97 HIS A N 1
ATOM 746 C CA . HIS A 1 97 ? 7.005 6.753 -0.102 1.00 92.12 97 HIS A CA 1
ATOM 747 C C . HIS A 1 97 ? 5.835 7.531 -0.710 1.00 92.12 97 HIS A C 1
ATOM 749 O O . HIS A 1 97 ? 5.959 8.736 -0.893 1.00 92.12 97 HIS A O 1
ATOM 755 N N . PHE A 1 98 ? 4.715 6.862 -0.994 1.00 92.25 98 PHE A N 1
ATOM 756 C CA . PHE A 1 98 ? 3.589 7.485 -1.698 1.00 92.25 98 PHE A CA 1
ATOM 757 C C . PHE A 1 98 ? 2.477 7.999 -0.782 1.00 92.25 98 PHE A C 1
ATOM 759 O O . PHE A 1 98 ? 1.772 8.926 -1.159 1.00 92.25 98 PHE A O 1
ATOM 766 N N . PHE A 1 99 ? 2.330 7.433 0.418 1.00 89.88 99 PHE A N 1
ATOM 767 C CA . PHE A 1 99 ? 1.200 7.727 1.309 1.00 89.88 99 PHE A CA 1
ATOM 768 C C . PHE A 1 99 ? 1.633 8.238 2.688 1.00 89.88 99 PHE A C 1
ATOM 770 O O . PHE A 1 99 ? 0.801 8.432 3.569 1.00 89.88 99 PHE A O 1
ATOM 777 N N . GLY A 1 100 ? 2.939 8.414 2.926 1.00 84.75 100 GLY A N 1
ATOM 778 C CA . GLY A 1 100 ? 3.457 8.937 4.196 1.00 84.75 100 GLY A CA 1
ATOM 779 C C . GLY A 1 100 ? 3.200 8.042 5.417 1.00 84.75 100 GLY A C 1
ATOM 780 O O . GLY A 1 100 ? 3.376 8.487 6.550 1.00 84.75 100 GLY A O 1
ATOM 781 N N . GLY A 1 101 ? 2.794 6.782 5.220 1.00 84.12 101 GLY A N 1
ATOM 782 C CA . GLY A 1 101 ? 2.437 5.884 6.318 1.00 84.12 101 GLY A CA 1
ATOM 783 C C . GLY A 1 101 ? 3.622 5.550 7.232 1.00 84.12 101 GLY A C 1
ATOM 784 O O . GLY A 1 101 ? 4.713 5.189 6.778 1.00 84.12 101 GLY A O 1
ATOM 785 N N . THR A 1 102 ? 3.403 5.624 8.546 1.00 84.62 102 THR A N 1
ATOM 786 C CA . THR A 1 102 ? 4.404 5.240 9.553 1.00 84.62 102 THR A CA 1
ATOM 787 C C . THR A 1 102 ? 4.540 3.719 9.674 1.00 84.62 102 THR A C 1
ATOM 789 O O . THR A 1 102 ? 3.662 2.951 9.282 1.00 84.62 102 THR A O 1
ATOM 792 N N . ALA A 1 103 ? 5.631 3.247 10.290 1.00 86.62 103 ALA A N 1
ATOM 793 C CA . ALA A 1 103 ? 5.836 1.815 10.526 1.00 86.62 103 ALA A CA 1
ATOM 794 C C . ALA A 1 103 ? 4.727 1.183 11.390 1.00 86.62 103 ALA A C 1
ATOM 796 O O . ALA A 1 103 ? 4.317 0.055 11.122 1.00 86.62 103 ALA A O 1
ATOM 797 N N . LYS A 1 104 ? 4.229 1.917 12.397 1.00 82.56 104 LYS A N 1
ATOM 798 C CA . LYS A 1 104 ? 3.147 1.462 13.282 1.00 82.56 104 LYS A CA 1
ATOM 799 C C . LYS A 1 104 ? 1.821 1.344 12.528 1.00 82.56 104 LYS A C 1
ATOM 801 O O . LYS A 1 104 ? 1.135 0.336 12.666 1.00 82.56 104 LYS A O 1
ATOM 806 N N . GLN A 1 105 ? 1.496 2.345 11.710 1.00 82.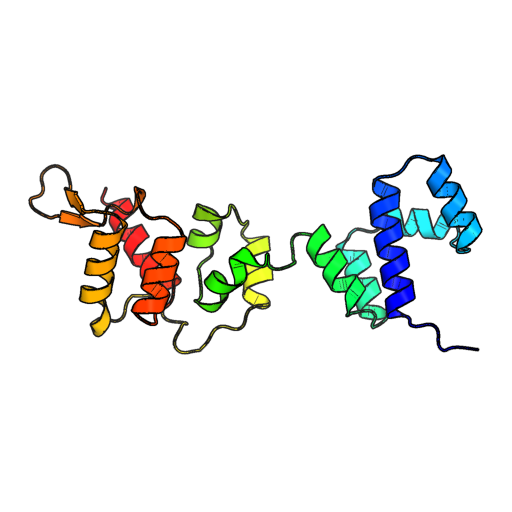69 105 GLN A N 1
ATOM 807 C CA . GLN A 1 105 ? 0.307 2.327 10.857 1.00 82.69 105 GLN A CA 1
ATOM 808 C C . GLN A 1 105 ? 0.356 1.169 9.862 1.00 82.69 105 GLN A C 1
ATOM 810 O O . GLN A 1 105 ? -0.558 0.354 9.844 1.00 82.69 105 GLN A O 1
ATOM 815 N N . TYR A 1 106 ? 1.463 1.018 9.128 1.00 90.56 106 TYR A N 1
ATOM 816 C CA . TYR A 1 106 ? 1.643 -0.091 8.192 1.00 90.56 106 TYR A CA 1
ATOM 817 C C . TYR A 1 106 ? 1.448 -1.457 8.859 1.00 90.56 106 TYR A C 1
ATOM 819 O O . TYR A 1 106 ? 0.716 -2.288 8.334 1.00 90.56 106 TYR A O 1
ATOM 827 N N . ALA A 1 107 ? 2.070 -1.693 10.021 1.00 89.69 107 ALA A N 1
ATOM 828 C CA . ALA A 1 107 ? 1.926 -2.962 10.734 1.00 89.69 107 ALA A CA 1
ATOM 829 C C . ALA A 1 107 ? 0.464 -3.232 11.134 1.00 89.69 107 ALA A C 1
ATOM 831 O O . ALA A 1 107 ? -0.014 -4.355 10.991 1.00 89.69 107 ALA A O 1
ATOM 832 N N . SER A 1 108 ? -0.254 -2.195 11.578 1.00 85.12 108 SER A N 1
ATOM 833 C CA . SER A 1 108 ? -1.685 -2.276 11.884 1.00 85.12 108 SER A CA 1
ATOM 834 C C . SER A 1 108 ? -2.529 -2.569 10.641 1.00 85.12 108 SER A C 1
ATOM 836 O O . SER A 1 108 ? -3.476 -3.344 10.721 1.00 85.12 108 SER A O 1
ATOM 838 N N . TRP A 1 109 ? -2.217 -1.949 9.502 1.00 91.06 109 TRP A N 1
ATOM 839 C CA . TRP A 1 109 ? -2.985 -2.115 8.269 1.00 91.06 109 TRP A CA 1
ATOM 840 C C . TRP A 1 109 ? -2.742 -3.474 7.612 1.00 91.06 109 TRP A C 1
ATOM 842 O O . TRP A 1 109 ? -3.695 -4.171 7.278 1.00 91.06 109 TRP A O 1
ATOM 852 N N . ALA A 1 110 ? -1.480 -3.891 7.503 1.00 90.81 110 ALA A N 1
ATOM 853 C CA . ALA A 1 110 ? -1.097 -5.171 6.912 1.00 90.81 110 ALA A CA 1
ATOM 854 C C . ALA A 1 110 ? -1.650 -6.375 7.694 1.00 90.81 110 ALA A C 1
ATOM 856 O O . ALA A 1 110 ? -1.930 -7.409 7.103 1.00 90.81 110 ALA A O 1
ATOM 857 N N . ALA A 1 111 ? -1.853 -6.249 9.010 1.00 89.50 111 ALA A N 1
ATOM 858 C CA . ALA A 1 111 ? -2.483 -7.298 9.815 1.00 89.50 111 ALA A CA 1
ATOM 859 C C . ALA A 1 111 ? -3.989 -7.476 9.532 1.00 89.50 111 ALA A C 1
ATOM 861 O O . ALA A 1 111 ? -4.559 -8.500 9.901 1.00 89.50 111 ALA A O 1
ATOM 862 N N . LYS A 1 112 ? -4.642 -6.480 8.918 1.00 88.12 112 LYS A N 1
ATOM 863 C CA . LYS A 1 112 ? -6.090 -6.462 8.653 1.00 88.12 112 LYS A CA 1
ATOM 864 C C . LYS A 1 112 ? -6.458 -6.858 7.227 1.00 88.12 112 LYS A C 1
ATOM 866 O O . LYS A 1 112 ? -7.618 -7.174 6.982 1.00 88.12 112 LYS A O 1
ATOM 871 N N . VAL A 1 113 ? -5.500 -6.814 6.305 1.00 90.81 113 VAL A N 1
ATOM 872 C CA . VAL A 1 113 ? -5.714 -7.135 4.892 1.00 90.81 113 VAL A CA 1
ATOM 873 C C . VAL A 1 113 ? -5.046 -8.480 4.602 1.00 90.81 113 VAL A C 1
ATOM 875 O O . VAL A 1 113 ? -3.815 -8.551 4.610 1.00 90.81 113 VAL A O 1
ATOM 878 N N . PRO A 1 114 ? -5.816 -9.566 4.412 1.00 89.50 114 PRO A N 1
ATOM 879 C CA . PRO A 1 114 ? -5.245 -10.860 4.071 1.00 89.50 114 PRO A CA 1
ATOM 880 C C . PRO A 1 114 ? -4.594 -10.801 2.684 1.00 89.50 114 PRO A C 1
ATOM 882 O O . PRO A 1 114 ? -5.129 -10.195 1.762 1.00 89.50 114 PRO A O 1
ATOM 885 N N . ILE A 1 115 ? -3.438 -11.449 2.551 1.00 92.31 115 ILE A N 1
ATOM 886 C CA . ILE A 1 115 ? -2.661 -11.490 1.307 1.00 92.31 115 ILE A CA 1
ATOM 887 C C . ILE A 1 115 ? -2.729 -12.902 0.732 1.00 92.31 115 ILE A C 1
ATOM 889 O O . ILE A 1 115 ? -2.353 -13.867 1.422 1.00 92.31 115 ILE A O 1
ATOM 893 N N . ASP A 1 116 ? -3.151 -12.991 -0.530 1.00 91.69 116 ASP A N 1
ATOM 894 C CA . ASP A 1 116 ? -3.137 -14.218 -1.328 1.00 91.69 116 ASP A CA 1
ATOM 895 C C . ASP A 1 116 ? -1.724 -14.817 -1.368 1.00 91.69 116 ASP A C 1
ATOM 897 O O . ASP A 1 116 ? -0.727 -14.100 -1.462 1.00 91.69 116 ASP A O 1
ATOM 901 N N . GLU A 1 117 ? -1.620 -16.139 -1.274 1.00 89.88 117 GLU A N 1
ATOM 902 C CA . GLU A 1 117 ? -0.349 -16.851 -1.322 1.00 89.88 117 GLU A CA 1
ATOM 903 C C . GLU A 1 117 ? 0.445 -16.558 -2.606 1.00 89.88 117 GLU A C 1
ATOM 905 O O . GLU A 1 117 ? 1.656 -16.328 -2.522 1.00 89.88 117 GLU A O 1
ATOM 910 N N . GLY A 1 118 ? -0.234 -16.437 -3.754 1.00 90.12 118 GLY A N 1
ATOM 911 C CA . GLY A 1 118 ? 0.382 -16.086 -5.040 1.00 90.12 118 GLY A CA 1
ATOM 912 C C . GLY A 1 118 ? 0.974 -14.671 -5.092 1.00 90.12 118 GLY A C 1
ATOM 913 O O . GLY A 1 118 ? 1.822 -14.381 -5.935 1.00 90.12 118 GLY A O 1
ATOM 914 N N . LEU A 1 119 ? 0.586 -13.804 -4.150 1.00 93.38 119 LEU A N 1
ATOM 915 C CA . LEU A 1 119 ? 1.024 -12.410 -4.045 1.00 93.38 119 LEU A CA 1
ATOM 916 C C . LEU A 1 119 ? 2.050 -12.182 -2.918 1.00 93.38 119 LEU A C 1
ATOM 918 O O . LEU A 1 119 ? 2.351 -11.045 -2.545 1.00 93.38 119 LEU A O 1
ATOM 922 N N . ARG A 1 120 ? 2.640 -13.247 -2.357 1.00 93.19 120 ARG A N 1
ATOM 923 C CA . ARG A 1 120 ? 3.663 -13.155 -1.291 1.00 93.19 120 ARG A CA 1
ATOM 924 C C . ARG A 1 120 ? 5.105 -13.075 -1.787 1.00 93.19 120 ARG A C 1
ATOM 926 O O . ARG A 1 120 ? 6.014 -12.878 -0.970 1.00 93.19 120 ARG A O 1
ATOM 933 N N . GLN A 1 121 ? 5.328 -13.198 -3.093 1.00 93.69 121 GLN A N 1
ATOM 934 C CA . GLN A 1 121 ? 6.631 -13.029 -3.727 1.00 93.69 121 GLN A CA 1
ATOM 935 C C . GLN A 1 121 ? 7.260 -11.685 -3.347 1.00 93.69 121 GLN A C 1
ATOM 937 O O . GLN A 1 121 ? 6.591 -10.664 -3.179 1.00 93.69 121 GLN A O 1
ATOM 942 N N . ARG A 1 122 ? 8.580 -11.699 -3.154 1.00 94.00 122 ARG A N 1
ATOM 943 C CA . ARG A 1 122 ? 9.371 -10.516 -2.770 1.00 94.00 122 ARG A CA 1
ATOM 944 C C . ARG A 1 122 ? 10.252 -9.997 -3.897 1.00 94.00 122 ARG A C 1
ATOM 946 O O . ARG A 1 122 ? 10.825 -8.924 -3.753 1.00 94.00 122 ARG A O 1
ATOM 953 N N . VAL A 1 123 ? 10.374 -10.782 -4.957 1.00 95.25 123 VAL A N 1
ATOM 954 C CA . VAL A 1 123 ? 11.178 -10.527 -6.148 1.00 95.25 123 VAL A CA 1
ATOM 955 C C . VAL A 1 123 ? 10.311 -10.822 -7.360 1.00 95.25 123 VAL A C 1
ATOM 957 O O . VAL A 1 123 ? 9.367 -11.612 -7.254 1.00 95.25 123 VAL A O 1
ATOM 960 N N . VAL A 1 124 ? 10.601 -10.160 -8.475 1.00 96.12 124 VAL A N 1
ATOM 961 C CA . VAL A 1 124 ? 9.897 -10.413 -9.733 1.00 96.12 124 VAL A CA 1
ATOM 962 C C . VAL A 1 124 ? 10.247 -11.832 -10.201 1.00 96.12 124 VAL A C 1
ATOM 964 O O . VAL A 1 124 ? 11.428 -12.182 -10.201 1.00 96.12 124 VAL A O 1
ATOM 967 N N . PRO A 1 125 ? 9.256 -12.679 -10.528 1.00 95.38 125 PRO A N 1
ATOM 968 C CA . PRO A 1 125 ? 9.515 -13.996 -11.101 1.00 95.38 125 PRO A CA 1
ATOM 969 C C . PRO A 1 125 ? 10.278 -13.890 -12.434 1.00 95.38 125 PRO A C 1
ATOM 971 O O . PRO A 1 125 ? 9.952 -13.002 -13.225 1.00 95.38 125 PRO A O 1
ATOM 974 N N . PRO A 1 126 ? 11.248 -14.781 -12.725 1.00 95.00 126 PRO A N 1
ATOM 975 C CA . PRO A 1 126 ? 12.061 -14.704 -13.945 1.00 95.00 126 PRO A CA 1
ATOM 976 C C . PRO A 1 126 ? 11.249 -14.678 -15.247 1.00 95.00 126 PRO A C 1
ATOM 978 O O . PRO A 1 126 ? 11.610 -13.995 -16.200 1.00 95.00 126 PRO A O 1
ATOM 981 N N . ASP A 1 127 ? 10.123 -15.388 -15.283 1.00 95.62 127 ASP A N 1
ATOM 982 C CA . ASP A 1 127 ? 9.194 -15.444 -16.415 1.00 95.62 127 ASP A CA 1
ATOM 983 C C . ASP A 1 127 ? 8.411 -14.137 -16.635 1.00 95.62 127 ASP A C 1
ATOM 985 O O . ASP A 1 127 ? 7.864 -13.924 -17.715 1.00 95.62 127 ASP A O 1
ATOM 989 N N . LYS A 1 128 ? 8.395 -13.239 -15.642 1.00 95.56 128 LYS A N 1
ATOM 990 C CA . LYS A 1 128 ? 7.713 -11.936 -15.677 1.00 95.56 128 LYS A CA 1
ATOM 991 C C . LYS A 1 128 ? 8.665 -10.745 -15.812 1.00 95.56 128 LYS A C 1
ATOM 993 O O . LYS A 1 128 ? 8.202 -9.629 -16.036 1.00 95.56 128 LYS A O 1
ATOM 998 N N . GLU A 1 129 ? 9.980 -10.943 -15.698 1.00 94.62 129 GLU A N 1
ATOM 999 C CA . GLU A 1 129 ? 10.964 -9.846 -15.679 1.00 94.62 129 GLU A CA 1
ATOM 1000 C C . GLU A 1 129 ? 10.887 -8.944 -16.917 1.00 94.62 129 GLU A C 1
ATOM 1002 O O . GLU A 1 129 ? 10.862 -7.718 -16.786 1.00 94.62 129 GLU A O 1
ATOM 1007 N N . ALA A 1 130 ? 10.814 -9.538 -18.111 1.00 94.38 130 ALA A N 1
ATOM 1008 C CA . ALA A 1 130 ? 10.770 -8.788 -19.366 1.00 94.38 130 ALA A CA 1
ATOM 1009 C C . ALA A 1 130 ? 9.501 -7.928 -19.485 1.00 94.38 130 ALA A C 1
ATOM 1011 O O . ALA A 1 130 ? 9.568 -6.769 -19.896 1.00 94.38 130 ALA A O 1
ATOM 1012 N N . GLU A 1 131 ? 8.356 -8.484 -19.088 1.00 96.56 131 GLU A N 1
ATOM 1013 C CA . GLU A 1 131 ? 7.061 -7.803 -19.116 1.00 96.56 131 GLU A CA 1
ATOM 1014 C C . GLU A 1 131 ? 7.025 -6.641 -18.115 1.00 96.56 131 GLU A C 1
ATOM 1016 O O . GLU A 1 131 ? 6.690 -5.510 -18.474 1.00 96.56 131 GLU A O 1
ATOM 1021 N N . VAL A 1 132 ? 7.465 -6.889 -16.878 1.00 96.06 132 VAL A N 1
ATOM 1022 C CA . VAL A 1 132 ? 7.549 -5.864 -15.830 1.00 96.06 132 VAL A CA 1
ATOM 1023 C C . VAL A 1 132 ? 8.467 -4.726 -16.267 1.00 96.06 132 VAL A C 1
ATOM 1025 O O . VAL A 1 132 ? 8.085 -3.561 -16.170 1.00 96.06 132 VAL A O 1
ATOM 1028 N N . TYR A 1 133 ? 9.655 -5.039 -16.793 1.00 94.31 133 TYR A N 1
ATOM 1029 C CA . TYR A 1 133 ? 10.590 -4.032 -17.299 1.00 94.31 133 TYR A CA 1
ATOM 1030 C C . TYR A 1 133 ? 9.983 -3.190 -18.431 1.00 94.31 133 TYR A C 1
ATOM 1032 O O . TYR A 1 133 ? 10.144 -1.966 -18.435 1.00 94.31 133 TYR A O 1
ATOM 1040 N N . HIS A 1 134 ? 9.273 -3.823 -19.369 1.00 95.25 134 HIS A N 1
ATOM 1041 C CA . HIS A 1 134 ? 8.604 -3.123 -20.464 1.00 95.25 134 HIS A CA 1
ATOM 1042 C C . HIS A 1 134 ? 7.572 -2.122 -19.937 1.00 95.25 134 HIS A C 1
ATOM 1044 O O . HIS A 1 134 ? 7.647 -0.940 -20.267 1.00 95.25 134 HIS A O 1
ATOM 1050 N N . LEU A 1 135 ? 6.658 -2.562 -19.068 1.00 96.75 135 LEU A N 1
ATOM 1051 C CA . LEU A 1 135 ? 5.610 -1.699 -18.512 1.00 96.75 135 LEU A CA 1
ATOM 1052 C C . LEU A 1 135 ? 6.179 -0.571 -17.646 1.00 96.75 135 LEU A C 1
ATOM 1054 O O . LEU A 1 135 ? 5.665 0.546 -17.638 1.00 96.75 135 LEU A O 1
ATOM 1058 N N . LEU A 1 136 ? 7.274 -0.830 -16.931 1.00 94.75 136 LEU A N 1
ATOM 1059 C CA . LEU A 1 136 ? 7.981 0.213 -16.199 1.00 94.75 136 LEU A CA 1
ATOM 1060 C C . LEU A 1 136 ? 8.545 1.275 -17.142 1.00 94.75 136 LEU A C 1
ATOM 1062 O O . LEU A 1 136 ? 8.397 2.458 -16.858 1.00 94.75 136 LEU A O 1
ATOM 1066 N N . CYS A 1 137 ? 9.164 0.886 -18.259 1.00 93.69 137 CYS A N 1
ATOM 1067 C CA . CYS A 1 137 ? 9.622 1.842 -19.270 1.00 93.69 137 CYS A CA 1
ATOM 1068 C C . CYS A 1 137 ? 8.454 2.593 -19.918 1.00 93.69 137 CYS A C 1
ATOM 1070 O O . CYS A 1 137 ? 8.572 3.787 -20.179 1.00 93.69 137 CYS A O 1
ATOM 1072 N N . GLU A 1 138 ? 7.338 1.912 -20.167 1.00 94.69 138 GLU A N 1
ATOM 1073 C CA . GLU A 1 138 ? 6.138 2.505 -20.755 1.00 94.69 138 GLU A CA 1
ATOM 1074 C C . GLU A 1 138 ? 5.540 3.584 -19.845 1.00 94.69 138 GLU A C 1
ATOM 1076 O O . GLU A 1 138 ? 5.282 4.700 -20.292 1.00 94.69 138 GLU A O 1
ATOM 1081 N N . TYR A 1 139 ? 5.380 3.293 -18.552 1.00 94.50 139 TYR A N 1
ATOM 1082 C CA . TYR A 1 139 ? 4.781 4.232 -17.605 1.00 94.50 139 TYR A CA 1
ATOM 1083 C C . TYR A 1 139 ? 5.739 5.306 -17.097 1.00 94.50 139 TYR A C 1
ATOM 1085 O O . TYR A 1 139 ? 5.329 6.445 -16.884 1.00 94.50 139 TYR A O 1
ATOM 1093 N N . ALA A 1 140 ? 6.999 4.953 -16.856 1.00 91.19 140 ALA A N 1
ATOM 1094 C CA . ALA A 1 140 ? 7.986 5.863 -16.285 1.00 91.19 140 ALA A CA 1
ATOM 1095 C C . ALA A 1 140 ? 8.739 6.671 -17.348 1.00 91.19 140 ALA A C 1
ATOM 1097 O O . ALA A 1 140 ? 9.375 7.679 -17.042 1.00 91.19 140 ALA A O 1
ATOM 1098 N N . GLY A 1 141 ? 8.735 6.188 -18.589 1.00 90.75 141 GLY A N 1
ATOM 1099 C CA . GLY A 1 141 ? 9.732 6.545 -19.582 1.00 90.75 141 GLY A CA 1
ATOM 1100 C C . GLY A 1 141 ? 11.085 5.881 -19.311 1.00 90.75 141 GLY A C 1
ATOM 1101 O O . GLY A 1 141 ? 11.314 5.199 -18.308 1.00 90.75 141 GLY A O 1
ATOM 1102 N N . THR A 1 142 ? 12.020 6.119 -20.225 1.00 89.31 142 THR A N 1
ATOM 1103 C CA . THR A 1 142 ? 13.393 5.619 -20.124 1.00 89.31 142 THR A CA 1
ATOM 1104 C C . THR A 1 142 ? 14.342 6.708 -19.641 1.00 89.31 142 THR A C 1
ATOM 1106 O O . THR A 1 142 ? 14.353 7.812 -20.185 1.00 89.31 142 THR A O 1
ATOM 1109 N N . PHE A 1 143 ? 15.196 6.374 -18.684 1.00 86.31 143 PHE A N 1
ATOM 1110 C CA . PHE A 1 143 ? 16.333 7.165 -18.240 1.00 86.31 143 PHE A CA 1
ATOM 1111 C C . PHE A 1 143 ? 17.634 6.547 -18.760 1.00 86.31 143 PHE A C 1
ATOM 1113 O O . PHE A 1 143 ? 17.800 5.326 -18.776 1.00 86.31 143 PHE A O 1
ATOM 1120 N N . GLN A 1 144 ? 18.569 7.393 -19.187 1.00 85.06 144 GLN A N 1
ATOM 1121 C CA . GLN A 1 144 ? 19.911 6.962 -19.564 1.00 85.06 144 GLN A CA 1
ATOM 1122 C C . GLN A 1 144 ? 20.863 7.210 -18.399 1.00 85.06 144 GLN A C 1
ATOM 1124 O O . GLN A 1 144 ? 21.005 8.343 -17.939 1.00 85.06 144 GLN A O 1
ATOM 1129 N N . ARG A 1 145 ? 21.558 6.162 -17.949 1.00 79.25 145 ARG A N 1
ATOM 1130 C CA . ARG A 1 145 ? 22.582 6.322 -16.915 1.00 79.25 145 ARG A CA 1
ATOM 1131 C C . ARG A 1 145 ? 23.767 7.099 -17.492 1.00 79.25 145 ARG A C 1
ATOM 1133 O O . ARG A 1 145 ? 24.264 6.770 -18.570 1.00 79.25 145 ARG A O 1
ATOM 1140 N N . SER A 1 146 ? 24.224 8.125 -16.774 1.00 78.25 146 SER A N 1
ATOM 1141 C CA . SER A 1 146 ? 25.368 8.941 -17.198 1.00 78.25 146 SER A CA 1
ATOM 1142 C C . SER A 1 146 ? 26.590 8.060 -17.485 1.00 78.25 146 SER A C 1
ATOM 1144 O O . SER A 1 146 ? 26.934 7.191 -16.684 1.00 78.25 146 SER A O 1
ATOM 1146 N N . GLY A 1 147 ? 27.218 8.247 -18.649 1.00 78.88 147 GLY A N 1
ATOM 1147 C CA . GLY A 1 147 ? 28.376 7.452 -19.076 1.00 78.88 147 GLY A CA 1
ATOM 1148 C C . GLY A 1 147 ? 28.071 5.999 -19.469 1.00 78.88 147 GLY A C 1
ATOM 1149 O O . GLY A 1 147 ? 29.003 5.219 -19.648 1.00 78.88 147 GLY A O 1
ATOM 1150 N N . SER A 1 148 ? 26.797 5.618 -19.615 1.00 76.94 148 SER A N 1
ATOM 1151 C CA . SER A 1 148 ? 26.379 4.284 -20.053 1.00 76.94 148 SER A CA 1
ATOM 1152 C C . SER A 1 148 ? 25.552 4.341 -21.339 1.00 76.94 148 SER A C 1
ATOM 1154 O O . SER A 1 148 ? 24.788 5.280 -21.576 1.00 76.94 148 SER A O 1
ATOM 1156 N N . PHE A 1 149 ? 25.672 3.295 -22.159 1.00 81.88 149 PHE A N 1
ATOM 1157 C CA . PHE A 1 149 ? 24.775 3.055 -23.292 1.00 81.88 149 PHE A CA 1
ATOM 1158 C C . PHE A 1 149 ? 23.458 2.379 -22.866 1.00 81.88 149 PHE A C 1
ATOM 1160 O O . PHE A 1 149 ? 22.540 2.267 -23.676 1.00 81.88 149 PHE A O 1
ATOM 1167 N N . CYS A 1 150 ? 23.347 1.937 -21.608 1.00 79.88 150 CYS A N 1
ATOM 1168 C CA . CYS A 1 150 ? 22.156 1.275 -21.084 1.00 79.88 150 CYS A CA 1
ATOM 1169 C C . CYS A 1 150 ? 21.030 2.280 -20.789 1.00 79.88 150 CYS A C 1
ATOM 1171 O O . CYS A 1 150 ? 21.263 3.352 -20.222 1.00 79.88 150 CYS A O 1
ATOM 1173 N N . LYS A 1 151 ? 19.796 1.893 -21.134 1.00 85.31 151 LYS A N 1
ATOM 1174 C CA . LYS A 1 151 ? 18.559 2.596 -20.772 1.00 85.31 151 LYS A CA 1
ATOM 1175 C C . LYS A 1 151 ? 17.802 1.786 -19.726 1.00 85.31 151 LYS A C 1
ATOM 1177 O O . LYS A 1 151 ? 17.742 0.563 -19.815 1.00 85.31 151 LYS A O 1
ATOM 1182 N N . GLU A 1 152 ? 17.230 2.465 -18.745 1.00 87.62 152 GLU A N 1
ATOM 1183 C CA . GLU A 1 152 ? 16.489 1.854 -17.638 1.00 87.62 152 GLU A CA 1
ATOM 1184 C C . GLU A 1 152 ? 15.190 2.628 -17.381 1.00 87.62 152 GLU A C 1
ATOM 1186 O O . GLU A 1 152 ? 15.076 3.774 -17.823 1.00 87.62 152 GLU A O 1
ATOM 1191 N N . PRO A 1 153 ? 14.199 2.054 -16.681 1.00 89.94 153 PRO A N 1
ATOM 1192 C CA . PRO A 1 153 ? 12.996 2.789 -16.320 1.00 89.94 153 PRO A CA 1
ATOM 1193 C C . PRO A 1 153 ? 13.319 4.007 -15.449 1.00 89.94 153 PRO A C 1
ATOM 1195 O O . PRO A 1 153 ? 14.080 3.911 -14.483 1.00 89.94 153 PRO A O 1
ATOM 1198 N N . ASN A 1 154 ? 12.710 5.156 -15.740 1.00 90.06 154 ASN A N 1
ATOM 1199 C CA . ASN A 1 154 ? 12.864 6.354 -14.916 1.00 90.06 154 ASN A CA 1
ATOM 1200 C C . ASN A 1 154 ? 11.996 6.278 -13.647 1.00 90.06 154 ASN A C 1
ATOM 1202 O O . ASN A 1 154 ? 10.958 6.924 -13.537 1.00 90.06 154 ASN A O 1
ATOM 1206 N N . VAL A 1 155 ? 12.432 5.504 -12.653 1.00 88.75 155 VAL A N 1
ATOM 1207 C CA . VAL A 1 155 ? 11.646 5.209 -11.439 1.00 88.75 155 VAL A CA 1
ATOM 1208 C C . VAL A 1 155 ? 11.154 6.461 -10.692 1.00 88.75 155 VAL A C 1
ATOM 1210 O O . VAL A 1 155 ? 10.158 6.395 -9.976 1.00 88.75 155 VAL A O 1
ATOM 1213 N N . VAL A 1 156 ? 11.821 7.611 -10.835 1.00 87.38 156 VAL A N 1
ATOM 1214 C CA . VAL A 1 156 ? 11.392 8.877 -10.210 1.00 87.38 156 VAL A CA 1
ATOM 1215 C C . VAL A 1 156 ? 10.067 9.388 -10.7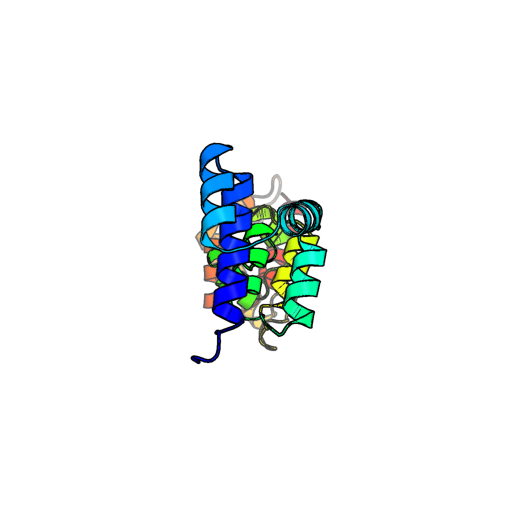90 1.00 87.38 156 VAL A C 1
ATOM 1217 O O . VAL A 1 156 ? 9.302 10.021 -10.069 1.00 87.38 156 VAL A O 1
ATOM 1220 N N . ALA A 1 157 ? 9.770 9.085 -12.056 1.00 90.31 157 ALA A N 1
ATOM 1221 C CA . ALA A 1 157 ? 8.536 9.490 -12.727 1.00 90.31 157 ALA A CA 1
ATOM 1222 C C . ALA A 1 157 ? 7.339 8.563 -12.435 1.00 90.31 157 ALA A C 1
ATOM 1224 O O . ALA A 1 157 ? 6.207 8.906 -12.769 1.00 90.31 157 ALA A O 1
ATOM 1225 N N . LEU A 1 158 ? 7.561 7.399 -11.810 1.00 93.44 158 LEU A N 1
ATOM 1226 C CA . LEU A 1 158 ? 6.487 6.451 -11.509 1.00 93.44 158 LEU A CA 1
ATOM 1227 C C . LEU A 1 158 ? 5.577 6.968 -10.395 1.00 93.44 158 LEU A C 1
ATOM 1229 O O . LEU A 1 158 ? 6.024 7.272 -9.288 1.00 93.44 158 LEU A O 1
ATOM 1233 N N . THR A 1 159 ? 4.274 6.961 -10.661 1.00 95.44 159 THR A N 1
ATOM 1234 C CA . THR A 1 159 ? 3.246 7.170 -9.638 1.00 95.44 159 THR A CA 1
ATOM 1235 C C . THR A 1 159 ? 2.861 5.846 -8.973 1.00 95.44 159 THR A C 1
ATOM 1237 O O . THR A 1 159 ? 3.087 4.762 -9.516 1.00 95.44 159 THR A O 1
ATOM 1240 N N . HIS A 1 160 ? 2.206 5.912 -7.812 1.00 94.75 160 HIS A N 1
ATOM 1241 C CA . HIS A 1 160 ? 1.647 4.720 -7.168 1.00 94.75 160 HIS A CA 1
ATOM 1242 C C . HIS A 1 160 ? 0.616 3.999 -8.058 1.00 94.75 160 HIS A C 1
ATOM 1244 O O . HIS A 1 160 ? 0.566 2.771 -8.036 1.00 94.75 160 HIS A O 1
ATOM 1250 N N . GLN A 1 161 ? -0.147 4.732 -8.880 1.00 97.25 161 GLN A N 1
ATOM 1251 C CA . GLN A 1 161 ? -1.111 4.152 -9.825 1.00 97.25 161 GLN A CA 1
ATOM 1252 C C . GLN A 1 161 ? -0.424 3.359 -10.941 1.00 97.25 161 GLN A C 1
ATOM 1254 O O . GLN A 1 161 ? -0.913 2.301 -11.323 1.00 97.25 161 GLN A O 1
ATOM 1259 N N . ASN A 1 162 ? 0.739 3.812 -11.424 1.00 96.94 162 ASN A N 1
ATOM 1260 C CA . ASN A 1 162 ? 1.505 3.045 -12.411 1.00 96.94 162 ASN A CA 1
ATOM 1261 C C . ASN A 1 162 ? 1.955 1.701 -11.831 1.00 96.94 162 ASN A C 1
ATOM 1263 O O . ASN A 1 162 ? 1.789 0.668 -12.468 1.00 96.94 162 ASN A O 1
ATOM 1267 N N . ILE A 1 163 ? 2.476 1.704 -10.600 1.00 97.25 163 ILE A N 1
ATOM 1268 C CA . ILE A 1 163 ? 2.909 0.473 -9.924 1.00 97.25 163 ILE A CA 1
ATOM 1269 C C . ILE A 1 163 ? 1.730 -0.476 -9.681 1.00 97.25 163 ILE A C 1
ATOM 1271 O O . ILE A 1 163 ? 1.878 -1.683 -9.862 1.00 97.25 163 ILE A O 1
ATOM 1275 N N . LEU A 1 164 ? 0.565 0.061 -9.304 1.00 97.62 164 LEU A N 1
ATOM 1276 C CA . LEU A 1 164 ? -0.661 -0.720 -9.160 1.00 97.62 164 LEU A CA 1
ATOM 1277 C C . LEU A 1 164 ? -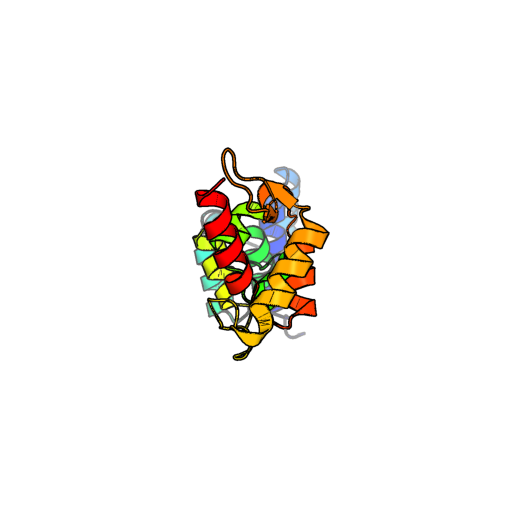1.063 -1.381 -10.488 1.00 97.62 164 LEU A C 1
ATOM 1279 O O . LEU A 1 164 ? -1.317 -2.582 -10.510 1.00 97.62 164 LEU A O 1
ATOM 1283 N N . GLY A 1 165 ? -1.043 -0.626 -11.590 1.00 97.62 165 GLY A N 1
ATOM 1284 C CA . GLY A 1 165 ? -1.349 -1.140 -12.926 1.00 97.62 165 GLY A CA 1
ATOM 1285 C C . GLY A 1 165 ? -0.405 -2.261 -13.371 1.00 97.62 165 GLY A C 1
ATOM 1286 O O . GLY A 1 165 ? -0.866 -3.284 -13.872 1.00 97.62 165 GLY A O 1
ATOM 1287 N N . ILE A 1 166 ? 0.904 -2.127 -13.119 1.00 97.75 166 ILE A N 1
ATOM 1288 C CA . ILE A 1 166 ? 1.885 -3.192 -13.403 1.00 97.75 166 ILE A CA 1
ATOM 1289 C C . ILE A 1 166 ? 1.583 -4.441 -12.570 1.00 97.75 166 ILE A C 1
ATOM 1291 O O . ILE A 1 166 ? 1.551 -5.543 -13.109 1.00 97.75 166 ILE A O 1
ATOM 1295 N N . ALA A 1 167 ? 1.345 -4.279 -11.265 1.00 97.69 167 ALA A N 1
ATOM 1296 C CA . ALA A 1 167 ? 1.057 -5.392 -10.361 1.00 97.69 167 ALA A CA 1
ATOM 1297 C C . ALA A 1 167 ? -0.178 -6.189 -10.804 1.00 97.69 167 ALA A C 1
ATOM 1299 O O . ALA A 1 167 ? -0.144 -7.416 -10.820 1.00 97.69 167 ALA A O 1
ATOM 1300 N N . GLN A 1 168 ? -1.237 -5.488 -11.213 1.00 96.75 168 GLN A N 1
ATOM 1301 C CA . GLN A 1 168 ? -2.465 -6.096 -11.725 1.00 96.75 168 GLN A CA 1
ATOM 1302 C C . GLN A 1 168 ? -2.255 -6.781 -13.077 1.00 96.75 168 GLN A C 1
ATOM 1304 O O . GLN A 1 168 ? -2.733 -7.891 -13.270 1.00 96.75 168 GLN A O 1
ATOM 1309 N N . THR A 1 169 ? -1.522 -6.144 -13.993 1.00 97.31 169 THR A N 1
ATOM 1310 C CA . THR A 1 169 ? -1.292 -6.667 -15.351 1.00 97.31 169 THR A CA 1
ATOM 1311 C C . THR A 1 169 ? -0.421 -7.920 -15.327 1.00 97.31 169 THR A C 1
ATOM 1313 O O . THR A 1 169 ? -0.730 -8.910 -15.980 1.00 97.31 169 THR A O 1
ATOM 1316 N N . CYS A 1 170 ? 0.654 -7.896 -14.540 1.00 96.25 170 CYS A N 1
ATOM 1317 C CA . CYS A 1 170 ? 1.585 -9.015 -14.437 1.00 96.25 170 CYS A CA 1
ATOM 1318 C C . CYS A 1 170 ? 1.154 -10.072 -13.409 1.00 96.25 170 CYS A C 1
ATOM 1320 O O . CYS A 1 170 ? 1.828 -11.097 -13.307 1.00 96.25 170 CYS A O 1
ATOM 1322 N N . GLU A 1 171 ? 0.078 -9.818 -12.656 1.00 95.81 171 GLU A N 1
ATOM 1323 C CA . GLU A 1 171 ? -0.418 -10.646 -11.547 1.00 95.81 171 GLU A CA 1
ATOM 1324 C C . GLU A 1 171 ? 0.657 -10.916 -10.478 1.00 95.81 171 GLU A C 1
ATOM 1326 O O . GLU A 1 171 ? 0.841 -12.035 -9.996 1.00 95.81 171 GLU A O 1
ATOM 1331 N N . ILE A 1 172 ? 1.404 -9.872 -10.098 1.00 96.75 172 ILE A N 1
ATOM 1332 C CA . ILE A 1 172 ? 2.477 -9.971 -9.101 1.00 96.75 172 ILE A CA 1
ATOM 1333 C C . ILE A 1 172 ? 2.345 -8.962 -7.965 1.00 96.75 172 ILE A C 1
ATOM 1335 O O . ILE A 1 172 ? 1.661 -7.948 -8.066 1.00 96.75 172 ILE A O 1
ATOM 1339 N N . SER A 1 173 ? 3.059 -9.216 -6.869 1.00 97.88 173 SER A N 1
ATOM 1340 C CA . SER A 1 173 ? 3.065 -8.308 -5.726 1.00 97.88 173 SER A CA 1
ATOM 1341 C C . SER A 1 173 ? 3.704 -6.951 -6.035 1.00 97.88 173 SER A C 1
ATOM 1343 O O . SER A 1 173 ? 4.761 -6.843 -6.666 1.00 97.88 173 SER A O 1
ATOM 1345 N N . ILE A 1 174 ? 3.131 -5.895 -5.452 1.00 98.00 174 ILE A N 1
ATOM 1346 C CA . ILE A 1 174 ? 3.722 -4.549 -5.455 1.00 98.00 174 ILE A CA 1
ATOM 1347 C C . ILE A 1 174 ? 5.090 -4.563 -4.771 1.00 98.00 174 ILE A C 1
ATOM 1349 O O . ILE A 1 174 ? 5.997 -3.831 -5.164 1.00 98.00 174 ILE A O 1
ATOM 1353 N N . ARG A 1 175 ? 5.277 -5.411 -3.753 1.00 97.31 175 ARG A N 1
ATOM 1354 C CA . ARG A 1 175 ? 6.571 -5.574 -3.085 1.00 97.31 175 ARG A CA 1
ATOM 1355 C C . ARG A 1 175 ? 7.677 -6.026 -4.037 1.00 97.31 175 ARG A C 1
ATOM 1357 O O . ARG A 1 175 ? 8.784 -5.505 -3.916 1.00 97.31 175 ARG A O 1
ATOM 1364 N N . ALA A 1 176 ? 7.401 -6.976 -4.929 1.00 97.00 176 ALA A N 1
ATOM 1365 C CA . ALA A 1 176 ? 8.373 -7.453 -5.907 1.00 97.00 176 ALA A CA 1
ATOM 1366 C C . ALA A 1 176 ? 8.793 -6.332 -6.862 1.00 97.00 176 ALA A C 1
ATOM 1368 O O . ALA A 1 176 ? 9.983 -6.056 -6.990 1.00 97.00 176 ALA A O 1
ATOM 1369 N N . ILE A 1 177 ? 7.819 -5.620 -7.434 1.00 97.00 177 ILE A N 1
ATOM 1370 C CA . ILE A 1 177 ? 8.072 -4.489 -8.340 1.00 97.00 177 ILE A CA 1
ATOM 1371 C C . ILE A 1 177 ? 8.850 -3.384 -7.618 1.00 97.00 177 ILE A C 1
ATOM 1373 O O . ILE A 1 177 ? 9.853 -2.884 -8.125 1.00 97.00 177 ILE A O 1
ATOM 1377 N N . TRP A 1 178 ? 8.435 -3.023 -6.398 1.00 96.38 178 TRP A N 1
ATOM 1378 C CA . TRP A 1 178 ? 9.102 -1.976 -5.623 1.00 96.38 178 TRP A CA 1
ATOM 1379 C C . TRP A 1 178 ? 10.557 -2.328 -5.298 1.00 96.38 178 TRP A C 1
ATOM 1381 O O . TRP A 1 178 ? 11.410 -1.442 -5.283 1.00 96.38 178 TRP A O 1
ATOM 1391 N N . SER A 1 179 ? 10.861 -3.611 -5.084 1.00 94.50 179 SER A N 1
ATOM 1392 C CA . SER A 1 179 ? 12.238 -4.061 -4.881 1.00 94.50 179 SER A CA 1
ATOM 1393 C C . SER A 1 179 ? 13.121 -3.807 -6.106 1.00 94.50 179 SER A C 1
ATOM 1395 O O . SER A 1 179 ? 14.290 -3.471 -5.924 1.00 94.50 179 SER A O 1
ATOM 1397 N N . GLU A 1 180 ? 12.603 -3.942 -7.331 1.00 92.19 180 GLU A N 1
ATOM 1398 C CA . GLU A 1 180 ? 13.350 -3.606 -8.555 1.00 92.19 180 GLU A CA 1
ATOM 1399 C C . GLU A 1 180 ? 13.516 -2.092 -8.709 1.00 92.19 180 GLU A C 1
ATOM 1401 O O . GLU A 1 180 ? 14.625 -1.596 -8.915 1.00 92.19 180 GLU A O 1
ATOM 1406 N N . CYS A 1 181 ? 12.444 -1.335 -8.467 1.00 91.75 181 CYS A N 1
ATOM 1407 C CA . CYS A 1 181 ? 12.473 0.126 -8.443 1.00 91.75 181 CYS A CA 1
ATOM 1408 C C . CYS A 1 181 ? 13.546 0.683 -7.488 1.00 91.75 181 CYS A C 1
ATOM 1410 O O . CYS A 1 181 ? 14.264 1.626 -7.824 1.00 91.75 181 CYS A O 1
ATOM 1412 N N . GLU A 1 182 ? 13.687 0.101 -6.293 1.00 90.56 182 GLU A N 1
ATOM 1413 C CA . GLU A 1 182 ? 14.714 0.499 -5.324 1.00 90.56 182 GLU A CA 1
ATOM 1414 C C . GLU A 1 182 ? 16.138 0.146 -5.768 1.00 90.56 182 GLU A C 1
ATOM 1416 O O . GLU A 1 182 ? 17.073 0.860 -5.397 1.00 90.56 182 GLU A O 1
ATOM 1421 N N . LYS A 1 183 ? 16.331 -0.920 -6.556 1.00 87.06 183 LYS A N 1
ATOM 1422 C CA . LYS A 1 183 ? 17.645 -1.239 -7.134 1.00 87.06 183 LYS A CA 1
ATOM 1423 C C . LYS A 1 183 ? 18.048 -0.179 -8.153 1.00 87.06 183 LYS A C 1
ATOM 1425 O O . LYS A 1 183 ? 19.159 0.332 -8.058 1.00 87.06 183 LYS A O 1
ATOM 1430 N N . TRP A 1 184 ? 17.152 0.209 -9.060 1.00 81.50 184 TRP A N 1
ATOM 1431 C CA . TRP A 1 184 ? 17.470 1.218 -10.077 1.00 81.50 184 TRP A CA 1
ATOM 1432 C C . TRP A 1 184 ? 17.626 2.625 -9.494 1.00 81.50 184 TRP A C 1
ATOM 1434 O O . TRP A 1 184 ? 18.547 3.330 -9.888 1.00 81.50 184 TRP A O 1
ATOM 1444 N N . LYS A 1 185 ? 16.838 3.002 -8.474 1.00 78.31 185 LYS A N 1
ATOM 1445 C CA . LYS A 1 185 ? 17.018 4.280 -7.749 1.00 78.31 185 LYS A CA 1
ATOM 1446 C C . LYS A 1 185 ? 18.394 4.437 -7.100 1.00 78.31 185 LYS A C 1
ATOM 1448 O O . LYS A 1 185 ? 18.858 5.553 -6.921 1.00 78.31 185 LYS A O 1
ATOM 1453 N N . LYS A 1 186 ? 19.034 3.341 -6.682 1.00 66.12 186 LYS A N 1
ATOM 1454 C CA . LYS A 1 186 ? 20.390 3.385 -6.102 1.00 66.12 186 LYS A CA 1
ATOM 1455 C C . LYS A 1 186 ? 21.484 3.551 -7.157 1.00 66.12 186 LYS A C 1
ATOM 1457 O O . LYS A 1 186 ? 22.633 3.779 -6.791 1.00 66.12 186 LYS A O 1
ATOM 1462 N N . LEU A 1 187 ? 21.142 3.369 -8.429 1.00 51.66 187 LEU A N 1
ATOM 1463 C CA . LEU A 1 187 ? 22.066 3.397 -9.560 1.00 51.66 187 LEU A CA 1
ATOM 1464 C C . LEU A 1 187 ? 21.875 4.634 -10.459 1.00 51.66 187 LEU A C 1
ATOM 1466 O O . LEU A 1 187 ? 22.643 4.806 -11.410 1.00 51.66 187 LEU A O 1
ATOM 1470 N N . SER A 1 188 ? 20.849 5.445 -10.185 1.00 51.12 188 SER A N 1
ATOM 1471 C CA . SER A 1 188 ? 20.569 6.764 -10.770 1.00 51.12 188 SER A CA 1
ATOM 1472 C C . SER A 1 188 ? 21.153 7.875 -9.909 1.00 51.12 188 SER A C 1
ATOM 1474 O O . SER A 1 188 ? 21.775 8.789 -10.486 1.00 51.12 188 SER A O 1
#

Organism: NCBI:txid62763

Secondary structure (DSSP, 8-state):
-----HHHHHHHHHHHHHHHTTS-HHHHHHHHHHH---HHHHHHHHHS-HHHHHHHHHHTT--SHHHHHHHHHTT-SPPGGGHHHHHTT--HHHHHHHH---HHHHHHHHTTS---GGG--SS--GGGHHHHHHHHHHHH-EEEPTT-S-EEE-GGG--HHHHHHHHHHHT--HHHHHHHHHHHHTT-

pLDDT: mean 75.89, std 19.15, range [37.25, 98.0]

Sequence (188 aa):
MSKIDIDLEISRNLLMKITEMSISPEHRQALIDQYGVSPQRLRHMASMSAADILEMARSRQAQGAAAKILEQCLGTAVPSELVPYLELNACRAFIRHFFGGTAKQYASWAAKVPIDEGLRQRVVPPDKEAEVYHLLCEYAGTFQRSGSFCKEPNVVALTHQNILGIAQTCEISIRAIWSECEKWKKLS